Protein AF-A0A9E3JNS1-F1 (afdb_monomer)

Nearest PDB structures (foldseek):
  7o40-assembly1_A  TM=5.732E-01  e=1.205E-03  Synechocystis sp. PCC 6803 substr. Kazusa
  8qbr-assembly1_A  TM=6.850E-01  e=3.872E-03  Nostoc punctiforme
  8ilv-assembly1_B  TM=4.479E-01  e=9.588E-02  Homo sapiens
  7aal-assembly1_B  TM=4.603E-01  e=1.578E+00  Homo sapiens
  8wjo-assembly1_A  TM=5.414E-01  e=1.880E+00  Saccharomyces cerevisiae S288C

Mean predicted aligned error: 18.11 Å

Solvent-accessible surface area (backbone atoms only — not comparable to full-atom values): 14273 Å² total; per-residue (Å²): 138,82,86,82,82,80,82,77,80,72,80,74,75,73,80,70,74,80,76,70,75,72,82,57,52,73,67,51,51,52,52,52,50,54,50,49,63,76,67,54,94,48,93,77,55,57,65,59,54,50,57,50,50,53,52,50,52,57,46,52,42,52,52,46,52,52,49,38,52,52,43,51,51,53,37,54,54,45,49,53,52,34,50,54,33,47,54,50,30,51,51,35,50,51,52,38,54,52,44,51,51,48,25,53,52,27,49,76,71,67,37,56,70,59,21,52,54,39,48,55,52,40,54,55,40,50,56,51,30,51,53,29,50,51,50,34,52,53,38,51,51,51,48,53,49,40,51,55,51,37,53,53,42,52,54,50,43,52,52,52,50,54,51,52,52,52,51,54,51,50,52,51,51,52,53,52,51,53,55,50,53,51,53,50,54,54,48,53,52,52,50,51,55,50,52,56,49,50,52,55,50,52,55,53,49,52,55,51,47,56,48,47,55,50,52,50,54,55,51,61,71,62,63,63,67,62,56,57,62,48,40,52,74,68,67,74,64,82,90,77,79,79,61,67,66,56,56,58,58,56,62,65,71,75,114

pLDDT: mean 79.06, std 20.2, range [40.28, 98.56]

Structure (mmCIF, N/CA/C/O backbone):
data_AF-A0A9E3JNS1-F1
#
_entry.id   AF-A0A9E3JNS1-F1
#
loop_
_atom_site.group_PDB
_atom_site.id
_atom_site.type_symbol
_atom_site.label_atom_id
_atom_site.label_alt_id
_atom_site.label_comp_id
_atom_site.label_asym_id
_atom_site.label_entity_id
_atom_site.label_seq_id
_atom_site.pdbx_PDB_ins_code
_atom_site.Cartn_x
_atom_site.Cartn_y
_atom_site.Cartn_z
_atom_site.occupancy
_atom_site.B_iso_or_equiv
_atom_site.auth_seq_id
_atom_site.auth_comp_id
_atom_site.auth_asym_id
_atom_site.auth_atom_id
_atom_site.pdbx_PDB_model_num
ATOM 1 N N . MET A 1 1 ? 34.318 53.155 37.845 1.00 41.31 1 MET A N 1
ATOM 2 C CA . MET A 1 1 ? 34.719 51.750 38.098 1.00 41.31 1 MET A CA 1
ATOM 3 C C . MET A 1 1 ? 33.507 50.886 37.756 1.00 41.31 1 MET A C 1
ATOM 5 O O . MET A 1 1 ? 32.517 50.984 38.453 1.00 41.31 1 MET A O 1
ATOM 9 N N . SER A 1 2 ? 33.358 50.392 36.528 1.00 42.22 2 SER A N 1
ATOM 10 C CA . SER A 1 2 ? 34.074 49.292 35.857 1.00 42.22 2 SER A CA 1
ATOM 11 C C . SER A 1 2 ? 33.444 47.917 36.139 1.00 42.22 2 SER A C 1
ATOM 13 O O . SER A 1 2 ? 33.616 47.367 37.219 1.00 42.22 2 SER A O 1
ATOM 15 N N . THR A 1 3 ? 32.819 47.369 35.083 1.00 48.66 3 THR A N 1
ATOM 16 C CA . THR A 1 3 ? 32.540 45.944 34.778 1.00 48.66 3 THR A CA 1
ATOM 17 C C . THR A 1 3 ? 31.468 45.249 35.634 1.00 48.66 3 THR A C 1
ATOM 19 O O . THR A 1 3 ? 31.409 45.432 36.835 1.00 48.66 3 THR A O 1
ATOM 22 N N . LYS A 1 4 ? 30.564 44.425 35.090 1.00 48.38 4 LYS A N 1
ATOM 23 C CA . LYS A 1 4 ? 30.851 43.286 34.210 1.00 48.38 4 LYS A CA 1
ATOM 24 C C . LYS A 1 4 ? 29.599 42.864 33.428 1.00 48.38 4 LYS A C 1
ATOM 26 O O . LYS A 1 4 ? 28.494 42.842 33.961 1.00 48.38 4 LYS A O 1
ATOM 31 N N . GLY A 1 5 ? 29.803 42.581 32.144 1.00 44.06 5 GLY A N 1
ATOM 32 C CA . GLY A 1 5 ? 28.761 42.314 31.159 1.00 44.06 5 GLY A CA 1
ATOM 33 C C . GLY A 1 5 ? 28.005 41.004 31.371 1.00 44.06 5 GLY A C 1
ATOM 34 O O . GLY A 1 5 ? 28.565 39.998 31.803 1.00 44.06 5 GLY A O 1
ATOM 35 N N . ARG A 1 6 ? 26.723 41.024 30.994 1.00 49.69 6 ARG A N 1
ATOM 36 C CA . ARG A 1 6 ? 25.936 39.820 30.711 1.00 49.69 6 ARG A CA 1
ATOM 37 C C . ARG A 1 6 ? 26.467 39.165 29.430 1.00 49.69 6 ARG A C 1
ATOM 39 O O . ARG A 1 6 ? 26.641 39.878 28.438 1.00 49.69 6 ARG A O 1
ATOM 46 N N . PRO A 1 7 ? 26.694 37.843 29.400 1.00 53.09 7 PRO A N 1
ATOM 47 C CA . PRO A 1 7 ? 26.978 37.157 28.151 1.00 53.09 7 PRO A CA 1
ATOM 48 C C . PRO A 1 7 ? 25.719 37.174 27.279 1.00 53.09 7 PRO A C 1
ATOM 50 O O . PRO A 1 7 ? 24.650 36.725 27.691 1.00 53.09 7 PRO A O 1
ATOM 53 N N . ARG A 1 8 ? 25.857 37.721 26.068 1.00 51.41 8 ARG A N 1
ATOM 54 C CA . ARG A 1 8 ? 24.897 37.540 24.979 1.00 51.41 8 ARG A CA 1
ATOM 55 C C . ARG A 1 8 ? 24.799 36.042 24.706 1.00 51.41 8 ARG A C 1
ATOM 57 O O . ARG A 1 8 ? 25.774 35.437 24.263 1.00 51.41 8 ARG A O 1
ATOM 64 N N . THR A 1 9 ? 23.642 35.454 24.975 1.00 51.47 9 THR A N 1
ATOM 65 C CA . THR A 1 9 ? 23.285 34.154 24.424 1.00 51.47 9 THR A CA 1
ATOM 66 C C . THR A 1 9 ? 23.291 34.296 22.906 1.00 51.47 9 THR A C 1
ATOM 68 O O . THR A 1 9 ? 22.554 35.085 22.316 1.00 51.47 9 THR A O 1
ATOM 71 N N . LYS A 1 10 ? 24.236 33.599 22.282 1.00 53.28 10 LYS A N 1
ATOM 72 C CA . LYS A 1 10 ? 24.296 33.395 20.840 1.00 53.28 10 LYS A CA 1
ATOM 73 C C . LYS A 1 10 ? 22.958 32.755 20.437 1.00 53.28 10 LYS A C 1
ATOM 75 O O . LYS A 1 10 ? 22.581 31.786 21.094 1.00 53.28 10 LYS A O 1
ATOM 80 N N . PRO A 1 11 ? 22.225 33.253 19.429 1.00 43.28 11 PRO A N 1
ATOM 81 C CA . PRO A 1 11 ? 21.165 32.449 18.853 1.00 43.28 11 PRO A CA 1
ATOM 82 C C . PRO A 1 11 ? 21.861 31.245 18.220 1.00 43.28 11 PRO A C 1
ATOM 84 O O . PRO A 1 11 ? 22.665 31.382 17.296 1.00 43.28 11 PRO A O 1
ATOM 87 N N . GLU A 1 12 ? 21.649 30.079 18.818 1.00 44.50 12 GLU A N 1
ATOM 88 C CA . GLU A 1 12 ? 21.926 28.799 18.194 1.00 44.50 12 GLU A CA 1
ATOM 89 C C . GLU A 1 12 ? 21.152 28.808 16.878 1.00 44.50 12 GLU A C 1
ATOM 91 O O . GLU A 1 12 ? 19.925 28.922 16.870 1.00 44.50 12 GLU A O 1
ATOM 96 N N . ALA A 1 13 ? 21.892 28.868 15.770 1.00 45.25 13 ALA A N 1
ATOM 97 C CA . ALA A 1 13 ? 21.322 28.821 14.441 1.00 45.25 13 ALA A CA 1
ATOM 98 C C . ALA A 1 13 ? 20.448 27.572 14.385 1.00 45.25 13 ALA A C 1
ATOM 100 O O . ALA A 1 13 ? 20.949 26.457 14.531 1.00 45.25 13 ALA A O 1
ATOM 101 N N . ALA A 1 14 ? 19.143 27.798 14.255 1.00 43.47 14 ALA A N 1
ATOM 102 C CA . ALA A 1 14 ? 18.163 26.765 14.023 1.00 43.47 14 ALA A CA 1
ATOM 103 C C . ALA A 1 14 ? 18.713 25.835 12.941 1.00 43.47 14 ALA A C 1
ATOM 105 O O . ALA A 1 14 ? 19.052 26.285 11.846 1.00 43.47 14 ALA A O 1
ATOM 106 N N . ALA A 1 15 ? 18.849 24.555 13.280 1.00 48.62 15 ALA A N 1
ATOM 107 C CA . ALA A 1 15 ? 19.054 23.516 12.297 1.00 48.62 15 ALA A CA 1
ATOM 108 C C . ALA A 1 15 ? 17.883 23.609 11.312 1.00 48.62 15 ALA A C 1
ATOM 110 O O . ALA A 1 15 ? 16.753 23.242 11.635 1.00 48.62 15 ALA A O 1
ATOM 111 N N . GLU A 1 16 ? 18.153 24.193 10.146 1.00 49.91 16 GLU A N 1
ATOM 112 C CA . GLU A 1 16 ? 17.218 24.234 9.033 1.00 49.91 16 GLU A CA 1
ATOM 113 C C . GLU A 1 16 ? 16.746 22.801 8.752 1.00 49.91 16 GLU A C 1
ATOM 115 O O . GLU A 1 16 ? 17.558 21.864 8.773 1.00 49.91 16 GLU A O 1
ATOM 120 N N . PRO A 1 17 ? 15.441 22.587 8.520 1.00 42.09 17 PRO A N 1
ATOM 121 C CA . PRO A 1 17 ? 14.925 21.256 8.283 1.00 42.09 17 PRO A CA 1
ATOM 122 C C . PRO A 1 17 ? 15.565 20.712 7.004 1.00 42.09 17 PRO A C 1
ATOM 124 O O . PRO A 1 17 ? 15.300 21.177 5.899 1.00 42.09 17 PRO A O 1
ATOM 127 N N . GLN A 1 18 ? 16.362 19.653 7.142 1.00 49.03 18 GLN A N 1
ATOM 128 C CA . GLN A 1 18 ? 16.935 18.881 6.030 1.00 49.03 18 GLN A CA 1
ATOM 129 C C . GLN A 1 18 ? 15.860 18.190 5.153 1.00 49.03 18 GLN A C 1
ATOM 131 O O . GLN A 1 18 ? 16.186 17.397 4.274 1.00 49.03 18 GLN A O 1
ATOM 136 N N . ALA A 1 19 ? 14.578 18.489 5.374 1.00 45.50 19 ALA A N 1
ATOM 137 C CA . ALA A 1 19 ? 13.426 17.873 4.732 1.00 45.50 19 ALA A CA 1
ATOM 138 C C . ALA A 1 19 ? 13.115 18.423 3.327 1.00 45.50 19 ALA A C 1
ATOM 140 O O . ALA A 1 19 ? 12.361 17.790 2.595 1.00 45.50 19 ALA A O 1
ATOM 141 N N . GLU A 1 20 ? 13.707 19.547 2.907 1.00 43.16 20 GLU A N 1
ATOM 142 C CA . GLU A 1 20 ? 13.418 20.134 1.584 1.00 43.16 20 GLU A CA 1
ATOM 143 C C . GLU A 1 20 ? 14.381 19.698 0.468 1.00 43.16 20 GLU A C 1
ATOM 145 O O . GLU A 1 20 ? 14.095 19.882 -0.711 1.00 43.16 20 GLU A O 1
ATOM 150 N N . ARG A 1 21 ? 15.496 19.030 0.793 1.00 46.03 21 ARG A N 1
ATOM 151 C CA . ARG A 1 21 ? 16.487 18.609 -0.219 1.00 46.03 21 ARG A CA 1
ATOM 152 C C . ARG A 1 21 ? 16.138 17.320 -0.968 1.00 46.03 21 ARG A C 1
ATOM 154 O O . ARG A 1 21 ? 16.853 16.949 -1.893 1.00 46.03 21 ARG A O 1
ATOM 161 N N . VAL A 1 22 ? 15.052 16.640 -0.602 1.00 47.97 22 VAL A N 1
ATOM 162 C CA . VAL A 1 22 ? 14.687 15.333 -1.185 1.00 47.97 22 VAL A CA 1
ATOM 163 C C . VAL A 1 22 ? 13.633 15.461 -2.299 1.00 47.97 22 VAL A C 1
ATOM 165 O O . VAL A 1 22 ? 13.435 14.526 -3.069 1.00 47.97 22 VAL A O 1
ATOM 168 N N . ALA A 1 23 ? 13.002 16.628 -2.471 1.00 45.62 23 ALA A N 1
ATOM 169 C CA . ALA A 1 23 ? 11.894 16.792 -3.420 1.00 45.62 23 ALA A CA 1
ATOM 170 C C . ALA A 1 23 ? 12.299 17.172 -4.863 1.00 45.62 23 ALA A C 1
ATOM 172 O O . ALA A 1 23 ? 11.446 17.148 -5.746 1.00 45.62 23 ALA A O 1
ATOM 173 N N . GLU A 1 24 ? 13.576 17.459 -5.146 1.00 43.53 24 GLU A N 1
ATOM 174 C CA . GLU A 1 24 ? 14.010 17.943 -6.475 1.00 43.53 24 GLU A CA 1
ATOM 175 C C . GLU A 1 24 ? 15.115 17.094 -7.139 1.00 43.53 24 GLU A C 1
ATOM 177 O O . GLU A 1 24 ? 15.686 17.465 -8.163 1.00 43.53 24 GLU A O 1
ATOM 182 N N . ALA A 1 25 ? 15.425 15.912 -6.598 1.00 50.31 25 ALA A N 1
ATOM 183 C CA . ALA A 1 25 ? 16.551 15.107 -7.082 1.00 50.31 25 ALA A CA 1
ATOM 184 C C . ALA A 1 25 ? 16.265 14.340 -8.393 1.00 50.31 25 ALA A C 1
ATOM 186 O O . ALA A 1 25 ? 17.162 14.174 -9.218 1.00 50.31 25 ALA A O 1
ATOM 187 N N . ALA A 1 26 ? 15.023 13.913 -8.642 1.00 48.09 26 ALA A N 1
ATOM 188 C CA . ALA A 1 26 ? 14.670 13.153 -9.847 1.00 48.09 26 ALA A CA 1
ATOM 189 C C . ALA A 1 26 ? 14.729 13.971 -11.162 1.00 48.09 26 ALA A C 1
ATOM 191 O O . ALA A 1 26 ? 15.327 13.484 -12.127 1.00 48.09 26 ALA A O 1
ATOM 192 N N . PRO A 1 27 ? 14.188 15.210 -11.246 1.00 56.16 27 PRO A N 1
ATOM 193 C CA . PRO A 1 27 ? 14.337 16.018 -12.457 1.00 56.16 27 PRO A CA 1
ATOM 194 C C . PRO A 1 27 ? 15.779 16.511 -12.646 1.00 56.16 27 PRO A C 1
ATOM 196 O O . PRO A 1 27 ? 16.244 16.598 -13.782 1.00 56.16 27 PRO A O 1
ATOM 199 N N . ALA A 1 28 ? 16.516 16.769 -11.559 1.00 64.00 28 ALA A N 1
ATOM 200 C CA . ALA A 1 28 ? 17.881 17.291 -11.616 1.00 64.00 28 ALA A CA 1
ATOM 201 C C . ALA A 1 28 ? 18.911 16.252 -12.090 1.00 64.00 28 ALA A C 1
ATOM 203 O O . ALA A 1 28 ? 19.821 16.594 -12.844 1.00 64.00 28 ALA A O 1
ATOM 204 N N . VAL A 1 29 ? 18.782 14.981 -11.695 1.00 60.59 29 VAL A N 1
ATOM 205 C CA . VAL A 1 29 ? 19.690 13.917 -12.165 1.00 60.59 29 VAL A CA 1
ATOM 206 C C . VAL A 1 29 ? 19.463 13.631 -13.650 1.00 60.59 29 VAL A C 1
ATOM 208 O O . VAL A 1 29 ? 20.430 13.564 -14.406 1.00 60.59 29 VAL A O 1
ATOM 211 N N . TRP A 1 30 ? 18.206 13.575 -14.100 1.00 55.69 30 TRP A N 1
ATOM 212 C CA . TRP A 1 30 ? 17.869 13.430 -15.519 1.00 55.69 30 TRP A CA 1
ATOM 213 C C . TRP A 1 30 ? 18.362 14.615 -16.359 1.00 55.69 30 TRP A C 1
ATOM 215 O O . TRP A 1 30 ? 19.003 14.409 -17.383 1.00 55.69 30 TRP A O 1
ATOM 225 N N . GLN A 1 31 ? 18.144 15.859 -15.917 1.00 59.59 31 GLN A N 1
ATOM 226 C CA . GLN A 1 31 ? 18.624 17.042 -16.643 1.00 59.59 31 GLN A CA 1
ATOM 227 C C . GLN A 1 31 ? 20.153 17.113 -16.710 1.00 59.59 31 GLN A C 1
ATOM 229 O O . GLN A 1 31 ? 20.692 17.523 -17.734 1.00 59.59 31 GLN A O 1
ATOM 234 N N . ARG A 1 32 ? 20.865 16.673 -15.664 1.00 57.19 32 ARG A N 1
ATOM 235 C CA . ARG A 1 32 ? 22.337 16.609 -15.658 1.00 57.19 32 ARG A CA 1
ATOM 236 C C . ARG A 1 32 ? 22.871 15.477 -16.534 1.00 57.19 32 ARG A C 1
ATOM 238 O O . ARG A 1 32 ? 23.878 15.682 -17.201 1.00 57.19 32 ARG A O 1
ATOM 245 N N . LEU A 1 33 ? 22.184 14.334 -16.587 1.00 56.75 33 LEU A N 1
ATOM 246 C CA . LEU A 1 33 ? 22.503 13.238 -17.510 1.00 56.75 33 LEU A CA 1
ATOM 247 C C . LEU A 1 33 ? 22.254 13.647 -18.966 1.00 56.75 33 LEU A C 1
ATOM 249 O O . LEU A 1 33 ? 23.142 13.509 -19.798 1.00 56.75 33 LEU A O 1
ATOM 253 N N . VAL A 1 34 ? 21.099 14.241 -19.267 1.00 60.41 34 VAL A N 1
ATOM 254 C CA . VAL A 1 34 ? 20.765 14.733 -20.613 1.00 60.41 34 VAL A CA 1
ATOM 255 C C . VAL A 1 34 ? 21.689 15.882 -21.041 1.00 60.41 34 VAL A C 1
ATOM 257 O O . VAL A 1 34 ? 22.082 15.948 -22.203 1.00 60.41 34 VAL A O 1
ATOM 260 N N . ALA A 1 35 ? 22.090 16.772 -20.127 1.00 57.28 35 ALA A N 1
ATOM 261 C CA . ALA A 1 35 ? 23.064 17.828 -20.416 1.00 57.28 35 ALA A CA 1
ATOM 262 C C . ALA A 1 35 ? 24.485 17.281 -20.634 1.00 57.28 35 ALA A C 1
ATOM 264 O O . ALA A 1 35 ? 25.205 17.798 -21.485 1.00 57.28 35 ALA A O 1
ATOM 265 N N . ALA A 1 36 ? 24.876 16.224 -19.914 1.00 52.22 36 ALA A N 1
ATOM 266 C CA . ALA A 1 36 ? 26.146 15.533 -20.129 1.00 52.22 36 ALA A CA 1
ATOM 267 C C . ALA A 1 36 ? 26.183 14.804 -21.484 1.00 52.22 36 ALA A C 1
ATOM 269 O O . ALA A 1 36 ? 27.197 14.869 -22.172 1.00 52.22 36 ALA A O 1
ATOM 270 N N . VAL A 1 37 ? 25.063 14.202 -21.905 1.00 51.16 37 VAL A N 1
ATOM 271 C CA . VAL A 1 37 ? 24.878 13.622 -23.250 1.00 51.16 37 VAL A CA 1
ATOM 272 C C . VAL A 1 37 ? 24.982 14.709 -24.324 1.00 51.16 37 VAL A C 1
ATOM 274 O O . VAL A 1 37 ? 25.747 14.586 -25.271 1.00 51.16 37 VAL A O 1
ATOM 277 N N . ARG A 1 38 ? 24.322 15.859 -24.137 1.00 54.06 38 ARG A N 1
ATOM 278 C CA . ARG A 1 38 ? 24.358 16.963 -25.115 1.00 54.06 38 ARG A CA 1
ATOM 279 C C . ARG A 1 38 ? 25.717 17.678 -25.219 1.00 54.06 38 ARG A C 1
ATOM 281 O O . ARG A 1 38 ? 25.913 18.443 -26.160 1.00 54.06 38 ARG A O 1
ATOM 288 N N . GLY A 1 39 ? 26.623 17.471 -24.259 1.00 52.78 39 GLY A N 1
ATOM 289 C CA . GLY A 1 39 ? 27.950 18.099 -24.197 1.00 52.78 39 GLY A CA 1
ATOM 290 C C . GLY A 1 39 ? 29.142 17.164 -24.455 1.00 52.78 39 GLY A C 1
ATOM 291 O O . GLY A 1 39 ? 30.279 17.636 -24.451 1.00 52.78 39 GLY A O 1
ATOM 292 N N . GLY A 1 40 ? 28.922 15.859 -24.653 1.00 43.41 40 GLY A N 1
ATOM 293 C CA . GLY A 1 40 ? 29.977 14.844 -24.725 1.00 43.41 40 GLY A CA 1
ATOM 294 C C . GLY A 1 40 ? 30.488 14.576 -26.141 1.00 43.41 40 GLY A C 1
ATOM 295 O O . GLY A 1 40 ? 29.926 13.778 -26.879 1.00 43.41 40 GLY A O 1
ATOM 296 N N . VAL A 1 41 ? 31.609 15.195 -26.505 1.00 43.66 41 VAL A N 1
ATOM 297 C CA . VAL A 1 41 ? 32.389 14.865 -27.708 1.00 43.66 41 VAL A CA 1
ATOM 298 C C . VAL A 1 41 ? 32.999 13.459 -27.556 1.00 43.66 41 VAL A C 1
ATOM 300 O O . VAL A 1 41 ? 34.058 13.322 -26.951 1.00 43.66 41 VAL A O 1
ATOM 303 N N . ASN A 1 42 ? 32.299 12.418 -28.026 1.00 42.94 42 ASN A N 1
ATOM 304 C CA . ASN A 1 42 ? 32.802 11.179 -28.658 1.00 42.94 42 ASN A CA 1
ATOM 305 C C . ASN A 1 42 ? 31.728 10.074 -28.615 1.00 42.94 42 ASN A C 1
ATOM 307 O O . ASN A 1 42 ? 31.292 9.659 -27.543 1.00 42.94 42 ASN A O 1
ATOM 311 N N . GLU A 1 43 ? 31.417 9.506 -29.782 1.00 52.19 43 GLU A N 1
ATOM 312 C CA . GLU A 1 43 ? 30.419 8.443 -30.044 1.00 52.19 43 GLU A CA 1
ATOM 313 C C . GLU A 1 43 ? 30.653 7.120 -29.263 1.00 52.19 43 GLU A C 1
ATOM 315 O O . GLU A 1 43 ? 29.851 6.194 -29.329 1.00 52.19 43 GLU A O 1
ATOM 320 N N . LEU A 1 44 ? 31.742 7.021 -28.490 1.00 40.28 44 LEU A N 1
ATOM 321 C CA . LEU A 1 44 ? 32.109 5.873 -27.646 1.00 40.28 44 LEU A CA 1
ATOM 322 C C . LEU A 1 44 ? 31.772 6.056 -26.149 1.00 40.28 44 LEU A C 1
ATOM 324 O O . LEU A 1 44 ? 31.809 5.079 -25.402 1.00 40.28 44 LEU A O 1
ATOM 328 N N . GLY A 1 45 ? 31.438 7.273 -25.696 1.00 42.06 45 GLY A N 1
ATOM 329 C CA . GLY A 1 45 ? 31.070 7.561 -24.299 1.00 42.06 45 GLY A CA 1
ATOM 330 C C . GLY A 1 45 ? 29.568 7.455 -24.002 1.00 42.06 45 GLY A C 1
ATOM 331 O O . GLY A 1 45 ? 29.189 7.057 -22.900 1.00 42.06 45 GLY A O 1
ATOM 332 N N . GLU A 1 46 ? 28.715 7.755 -24.987 1.00 51.59 46 GLU A N 1
ATOM 333 C CA . GLU A 1 46 ? 27.250 7.737 -24.839 1.00 51.59 46 GLU A CA 1
ATOM 334 C C . GLU A 1 46 ? 26.709 6.327 -24.557 1.00 51.59 46 GLU A C 1
ATOM 336 O O . GLU A 1 46 ? 25.960 6.149 -23.601 1.00 51.59 46 GLU A O 1
ATOM 341 N N . ALA A 1 47 ? 27.174 5.299 -25.276 1.00 52.66 47 ALA A N 1
ATOM 342 C CA . ALA A 1 47 ? 26.676 3.928 -25.112 1.00 52.66 47 ALA A CA 1
ATOM 343 C C . ALA A 1 47 ? 26.985 3.315 -23.727 1.00 52.66 47 ALA A C 1
ATOM 345 O O . ALA A 1 47 ? 26.186 2.554 -23.173 1.00 52.66 47 ALA A O 1
ATOM 346 N N . ILE A 1 48 ? 28.137 3.653 -23.131 1.00 45.81 48 ILE A N 1
ATOM 347 C CA . ILE A 1 48 ? 28.527 3.151 -21.802 1.00 45.81 48 ILE A CA 1
ATOM 348 C C . ILE A 1 48 ? 27.709 3.857 -20.713 1.00 45.81 48 ILE A C 1
ATOM 350 O O . ILE A 1 48 ? 27.179 3.194 -19.818 1.00 45.81 48 ILE A O 1
ATOM 354 N N . ALA A 1 49 ? 27.541 5.179 -20.816 1.00 59.25 49 ALA A N 1
ATOM 355 C CA . ALA A 1 49 ? 26.735 5.960 -19.880 1.00 59.25 49 ALA A CA 1
ATOM 356 C C . ALA A 1 49 ? 25.235 5.600 -19.943 1.00 59.25 49 ALA A C 1
ATOM 358 O O . ALA A 1 49 ? 24.580 5.500 -18.903 1.00 59.25 49 ALA A O 1
ATOM 359 N N . GLU A 1 50 ? 24.701 5.339 -21.139 1.00 61.69 50 GLU A N 1
ATOM 360 C CA . GLU A 1 50 ? 23.295 4.986 -21.369 1.00 61.69 50 GLU A CA 1
ATOM 361 C C . GLU A 1 50 ? 22.943 3.593 -20.816 1.00 61.69 50 GLU A C 1
ATOM 363 O O . GLU A 1 50 ? 21.939 3.434 -20.114 1.00 61.69 50 GLU A O 1
ATOM 368 N N . SER A 1 51 ? 23.827 2.600 -20.996 1.00 68.25 51 SER A N 1
ATOM 369 C CA . SER A 1 51 ? 23.658 1.264 -20.397 1.00 68.25 51 SER A CA 1
ATOM 370 C C . SER A 1 51 ? 23.635 1.301 -18.860 1.00 68.25 51 SER A C 1
ATOM 372 O O . SER A 1 51 ? 22.888 0.562 -18.208 1.00 68.25 51 SER A O 1
ATOM 374 N N . GLN A 1 52 ? 24.414 2.205 -18.259 1.00 75.25 52 GLN A N 1
ATOM 375 C CA . GLN A 1 52 ? 24.474 2.371 -16.813 1.00 75.25 52 GLN A CA 1
ATOM 376 C C . GLN A 1 52 ? 23.236 3.093 -16.265 1.00 75.25 52 GLN A C 1
ATOM 378 O O . GLN A 1 52 ? 22.754 2.721 -15.194 1.00 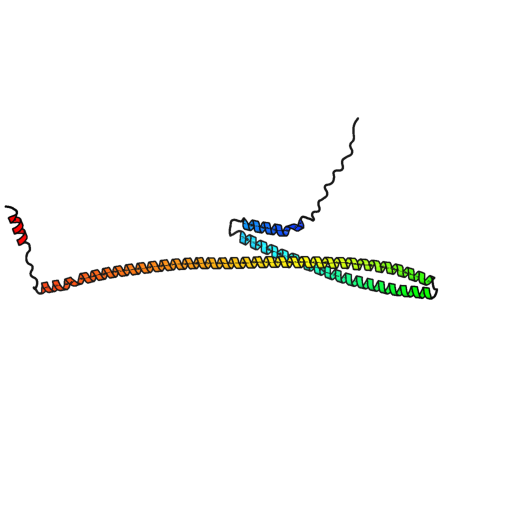75.25 52 GLN A O 1
ATOM 383 N N . ALA A 1 53 ? 22.681 4.058 -17.004 1.00 78.56 53 ALA A N 1
ATOM 384 C CA . ALA A 1 53 ? 21.440 4.740 -16.641 1.00 78.56 53 ALA A CA 1
ATOM 385 C C . ALA A 1 53 ? 20.234 3.785 -16.630 1.00 78.56 53 ALA A C 1
ATOM 387 O O . ALA A 1 53 ? 19.476 3.775 -15.660 1.00 78.56 53 ALA A O 1
ATOM 388 N N . LEU A 1 54 ? 20.095 2.920 -17.645 1.00 86.44 54 LEU A N 1
ATOM 389 C CA . LEU A 1 54 ? 19.046 1.892 -17.675 1.00 86.44 54 LEU A CA 1
ATOM 390 C C . LEU A 1 54 ? 19.153 0.922 -16.493 1.00 86.44 54 LEU A C 1
ATOM 392 O O . LEU A 1 54 ? 18.151 0.620 -15.849 1.00 86.44 54 LEU A O 1
ATOM 396 N N . ARG A 1 55 ? 20.372 0.487 -16.149 1.00 88.69 55 ARG A N 1
ATOM 397 C CA . ARG A 1 55 ? 20.601 -0.391 -14.993 1.00 88.69 55 ARG A CA 1
ATOM 398 C C . ARG A 1 55 ? 20.207 0.268 -13.668 1.00 88.69 55 ARG A C 1
ATOM 400 O O . ARG A 1 55 ? 19.684 -0.420 -12.792 1.00 88.69 55 ARG A O 1
ATOM 407 N N . ILE A 1 56 ? 20.477 1.567 -13.514 1.00 88.62 56 ILE A N 1
ATOM 408 C CA . ILE A 1 56 ? 20.075 2.344 -12.332 1.00 88.62 56 ILE A CA 1
ATOM 409 C C . ILE A 1 56 ? 18.547 2.434 -12.258 1.00 88.62 56 ILE A C 1
ATOM 411 O O . ILE A 1 56 ? 17.986 2.132 -11.212 1.00 88.62 56 ILE A O 1
ATOM 415 N N . LEU A 1 57 ? 17.866 2.762 -13.362 1.00 89.81 57 LEU A N 1
ATOM 416 C CA . LEU A 1 57 ? 16.398 2.819 -13.399 1.00 89.81 57 LEU A CA 1
ATOM 417 C C . LEU A 1 57 ? 15.757 1.457 -13.096 1.00 89.81 57 LEU A C 1
ATOM 419 O O . LEU A 1 57 ? 14.815 1.385 -12.312 1.00 89.81 57 LEU A O 1
ATOM 423 N N . ASP A 1 58 ? 16.293 0.370 -13.656 1.00 92.56 58 ASP A N 1
ATOM 424 C CA . ASP A 1 58 ? 15.832 -0.991 -13.364 1.00 92.56 58 ASP A CA 1
ATOM 425 C C . ASP A 1 58 ? 16.025 -1.354 -11.880 1.00 92.56 58 ASP A C 1
ATOM 427 O O . ASP A 1 58 ? 15.222 -2.095 -11.310 1.00 92.56 58 ASP A O 1
ATOM 431 N N . GLN A 1 59 ? 17.090 -0.855 -11.245 1.00 94.12 59 GLN A N 1
ATOM 432 C CA . GLN A 1 59 ? 17.318 -1.042 -9.813 1.00 94.12 59 GLN A CA 1
ATOM 433 C C . GLN A 1 59 ? 16.324 -0.233 -8.977 1.00 94.12 59 GLN A C 1
ATOM 435 O O . GLN A 1 59 ? 15.707 -0.802 -8.080 1.00 94.12 59 GLN A O 1
ATOM 440 N N . GLU A 1 60 ? 16.102 1.034 -9.317 1.00 93.19 60 GLU A N 1
ATOM 441 C CA . GLU A 1 60 ? 15.130 1.898 -8.639 1.00 93.19 60 GLU A CA 1
ATOM 442 C C . GLU A 1 60 ? 13.711 1.309 -8.714 1.00 93.19 60 GLU A C 1
ATOM 444 O O . GLU A 1 60 ? 12.987 1.271 -7.720 1.00 93.19 60 GLU A O 1
ATOM 449 N N . ILE A 1 61 ? 13.323 0.759 -9.875 1.00 94.56 61 ILE A N 1
ATOM 450 C CA . ILE A 1 61 ? 12.046 0.048 -10.042 1.00 94.56 61 ILE A CA 1
ATOM 451 C C . ILE A 1 61 ? 11.949 -1.123 -9.061 1.00 94.56 61 ILE A C 1
ATOM 453 O O . ILE A 1 61 ? 10.932 -1.257 -8.381 1.00 94.56 61 ILE A O 1
ATOM 457 N N . ARG A 1 62 ? 12.991 -1.961 -8.966 1.00 97.25 62 ARG A N 1
ATOM 458 C CA . ARG A 1 62 ? 13.006 -3.107 -8.039 1.00 97.25 62 ARG A CA 1
ATOM 459 C C . ARG A 1 62 ? 12.920 -2.668 -6.580 1.00 97.25 62 ARG A C 1
ATOM 461 O O . ARG A 1 62 ? 12.230 -3.315 -5.795 1.00 97.25 62 ARG A O 1
ATOM 468 N N . GLU A 1 63 ? 13.610 -1.594 -6.213 1.00 95.38 63 GLU A N 1
ATOM 469 C CA . GLU A 1 63 ? 13.600 -1.051 -4.853 1.00 95.38 63 GLU A CA 1
ATOM 470 C C . GLU A 1 63 ? 12.225 -0.485 -4.484 1.00 95.38 63 GLU A C 1
ATOM 472 O O . GLU A 1 63 ? 11.690 -0.822 -3.426 1.00 95.38 63 GLU A O 1
ATOM 477 N N . HIS A 1 64 ? 11.594 0.282 -5.376 1.00 96.00 64 HIS A N 1
ATOM 478 C CA . HIS A 1 64 ? 10.226 0.759 -5.175 1.00 96.00 64 HIS A CA 1
ATOM 479 C C . HIS A 1 64 ? 9.190 -0.370 -5.165 1.00 96.00 64 HIS A C 1
ATOM 481 O O . HIS A 1 64 ? 8.267 -0.316 -4.354 1.00 96.00 64 HIS A O 1
ATOM 487 N N . ASP A 1 65 ? 9.327 -1.397 -6.013 1.00 97.94 65 ASP A N 1
ATOM 488 C CA . ASP A 1 65 ? 8.458 -2.583 -5.977 1.00 97.94 65 ASP A CA 1
ATOM 489 C C . ASP A 1 65 ? 8.595 -3.299 -4.613 1.00 97.94 65 ASP A C 1
ATOM 491 O O . ASP A 1 65 ? 7.590 -3.649 -3.986 1.00 97.94 65 ASP A O 1
ATOM 495 N N . ALA A 1 66 ? 9.818 -3.455 -4.089 1.00 98.12 66 ALA A N 1
ATOM 496 C CA . ALA A 1 66 ? 10.051 -4.038 -2.766 1.00 98.12 66 ALA A CA 1
ATOM 497 C C . ALA A 1 66 ? 9.430 -3.199 -1.634 1.00 98.12 66 ALA A C 1
ATOM 499 O O . ALA A 1 66 ? 8.810 -3.753 -0.721 1.00 98.12 66 ALA A O 1
ATOM 500 N N . GLU A 1 67 ? 9.547 -1.873 -1.698 1.00 97.12 67 GLU A N 1
ATOM 501 C CA . GLU A 1 67 ? 8.944 -0.976 -0.710 1.00 97.12 67 GLU A CA 1
ATOM 502 C C . GLU A 1 67 ? 7.410 -0.989 -0.789 1.00 97.12 67 GLU A C 1
ATOM 504 O O . GLU A 1 67 ? 6.734 -1.083 0.236 1.00 97.12 67 GLU A O 1
ATOM 509 N N . LEU A 1 68 ? 6.840 -1.021 -1.997 1.00 98.38 68 LEU A N 1
ATOM 510 C CA . LEU A 1 68 ? 5.403 -1.194 -2.211 1.00 98.38 68 LEU A CA 1
ATOM 511 C C . LEU A 1 68 ? 4.893 -2.496 -1.580 1.00 98.38 68 LEU A C 1
ATOM 513 O O . LEU A 1 68 ? 3.835 -2.503 -0.943 1.00 98.38 68 LEU A O 1
ATOM 517 N N . HIS A 1 69 ? 5.637 -3.596 -1.716 1.00 98.44 69 HIS A N 1
ATOM 518 C CA . HIS A 1 69 ? 5.291 -4.858 -1.064 1.00 98.44 69 HIS A CA 1
ATOM 519 C C . HIS A 1 69 ? 5.278 -4.739 0.465 1.00 98.44 69 HIS A C 1
ATOM 521 O O . HIS A 1 69 ? 4.335 -5.224 1.096 1.00 98.44 69 HIS A O 1
ATOM 527 N N . ARG A 1 70 ? 6.258 -4.048 1.063 1.00 98.38 70 ARG A N 1
ATOM 528 C CA . ARG A 1 70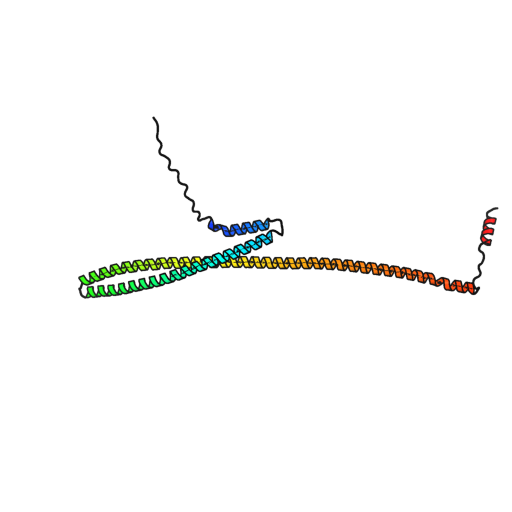 ? 6.286 -3.782 2.513 1.00 98.38 70 ARG A CA 1
ATOM 529 C C . ARG A 1 70 ? 5.091 -2.938 2.952 1.00 98.38 70 ARG A C 1
ATOM 531 O O . ARG A 1 70 ? 4.395 -3.318 3.888 1.00 98.38 70 ARG A O 1
ATOM 538 N N . VAL A 1 71 ? 4.790 -1.851 2.238 1.00 98.31 71 VAL A N 1
ATOM 539 C CA . VAL A 1 71 ? 3.630 -0.988 2.525 1.00 98.31 71 VAL A CA 1
ATOM 540 C C . VAL A 1 71 ? 2.324 -1.782 2.467 1.00 98.31 71 VAL A C 1
ATOM 542 O O . VAL A 1 71 ? 1.482 -1.646 3.354 1.00 98.31 71 VAL A O 1
ATOM 545 N N . ARG A 1 72 ? 2.153 -2.648 1.460 1.00 98.44 72 ARG A N 1
ATOM 546 C CA . ARG A 1 72 ? 0.966 -3.508 1.330 1.00 98.44 72 ARG A CA 1
ATOM 547 C C . ARG A 1 72 ? 0.853 -4.531 2.463 1.00 98.44 72 ARG A C 1
ATOM 549 O O . ARG A 1 72 ? -0.255 -4.758 2.945 1.00 98.44 72 ARG A O 1
ATOM 556 N N . ALA A 1 73 ? 1.966 -5.109 2.915 1.00 98.44 73 ALA A N 1
ATOM 557 C CA . ALA A 1 73 ? 1.974 -6.013 4.064 1.00 98.44 73 ALA A CA 1
ATOM 558 C C . ALA A 1 73 ? 1.543 -5.289 5.352 1.00 98.44 73 ALA A C 1
ATOM 560 O O . ALA A 1 73 ? 0.622 -5.741 6.033 1.00 98.44 73 ALA A O 1
ATOM 561 N N . THR A 1 74 ? 2.115 -4.113 5.626 1.00 98.31 74 THR A N 1
ATOM 562 C CA . THR A 1 74 ? 1.726 -3.269 6.768 1.00 98.31 74 THR A CA 1
ATOM 563 C C . THR A 1 74 ? 0.266 -2.825 6.674 1.00 98.31 74 THR A C 1
ATOM 565 O O . THR A 1 74 ? -0.438 -2.778 7.682 1.00 98.31 74 THR A O 1
ATOM 568 N N . LEU A 1 75 ? -0.232 -2.530 5.470 1.00 98.56 75 LEU A N 1
ATOM 569 C CA . LEU A 1 75 ? -1.640 -2.202 5.248 1.00 98.56 75 LEU A CA 1
ATOM 570 C C . LEU A 1 75 ? -2.552 -3.380 5.605 1.00 98.56 75 LEU A C 1
ATOM 572 O O . LEU A 1 75 ? -3.545 -3.176 6.301 1.00 98.56 75 LEU A O 1
ATOM 576 N N . ALA A 1 76 ? -2.219 -4.594 5.165 1.00 98.19 76 ALA A N 1
ATOM 577 C CA . ALA A 1 76 ? -2.987 -5.795 5.488 1.00 98.19 76 ALA A CA 1
ATOM 578 C C . ALA A 1 76 ? -3.018 -6.058 7.002 1.00 98.19 76 ALA A C 1
ATOM 580 O O . ALA A 1 76 ? -4.086 -6.287 7.569 1.00 98.19 76 ALA A O 1
ATOM 581 N N . GLU A 1 77 ? -1.870 -5.940 7.671 1.00 98.25 77 GLU A N 1
ATOM 582 C CA . GLU A 1 77 ? -1.784 -6.061 9.127 1.00 98.25 77 GLU A CA 1
ATOM 583 C C . GLU A 1 77 ? -2.626 -4.990 9.841 1.00 98.25 77 GLU A C 1
ATOM 585 O O . GLU A 1 77 ? -3.383 -5.292 10.765 1.00 98.25 77 GLU A O 1
ATOM 590 N N . THR A 1 78 ? -2.546 -3.736 9.390 1.00 97.94 78 THR A N 1
ATOM 591 C CA . THR A 1 78 ? -3.311 -2.624 9.975 1.00 97.94 78 THR A CA 1
ATOM 592 C C . THR A 1 78 ? -4.815 -2.813 9.777 1.00 97.94 78 THR A C 1
ATOM 594 O O . THR A 1 78 ? -5.593 -2.543 10.691 1.00 97.94 78 THR A O 1
ATOM 597 N N . LEU A 1 79 ? -5.238 -3.327 8.618 1.00 98.31 79 LEU A N 1
ATOM 598 C CA . LEU A 1 79 ? -6.634 -3.679 8.350 1.00 98.31 79 LEU A CA 1
ATOM 599 C C . LEU A 1 79 ? -7.124 -4.798 9.275 1.00 98.31 79 LEU A C 1
ATOM 601 O O . LEU A 1 79 ? -8.218 -4.686 9.823 1.00 98.31 79 LEU A O 1
ATOM 605 N N . ALA A 1 80 ? -6.311 -5.831 9.508 1.00 98.06 80 ALA A N 1
ATOM 606 C CA . ALA A 1 80 ? -6.647 -6.895 10.452 1.00 98.06 80 ALA A CA 1
ATOM 607 C C . ALA A 1 80 ? -6.811 -6.348 11.881 1.00 98.06 80 ALA A C 1
ATOM 609 O O . ALA A 1 80 ? -7.807 -6.626 12.549 1.00 98.06 80 ALA A O 1
ATOM 610 N N . ARG A 1 81 ? -5.887 -5.489 12.332 1.00 98.00 81 ARG A N 1
ATOM 611 C CA . ARG A 1 81 ? -6.000 -4.800 13.630 1.00 98.00 81 ARG A CA 1
ATOM 612 C C . ARG A 1 81 ? -7.246 -3.911 13.700 1.00 98.00 81 ARG A C 1
ATOM 614 O O . ARG A 1 81 ? -7.919 -3.891 14.726 1.00 98.00 81 ARG A O 1
ATOM 621 N N . SER A 1 82 ? -7.575 -3.211 12.613 1.00 97.50 82 SER A N 1
ATOM 622 C CA . SER A 1 82 ? -8.782 -2.383 12.508 1.00 97.50 82 SER A CA 1
ATOM 623 C C . SER A 1 82 ? -10.055 -3.217 12.619 1.00 97.50 82 SER A C 1
ATOM 625 O O . SER A 1 82 ? -10.975 -2.812 13.324 1.00 97.50 82 SER A O 1
ATOM 627 N N . HIS A 1 83 ? -10.105 -4.399 12.000 1.00 97.75 83 HIS A N 1
ATOM 628 C CA . HIS A 1 83 ? -11.234 -5.320 12.141 1.00 97.75 83 HIS A CA 1
ATOM 629 C C . HIS A 1 83 ? -11.450 -5.719 13.605 1.00 97.75 83 HIS A C 1
ATOM 631 O O . HIS A 1 83 ? -12.536 -5.520 14.140 1.00 97.75 83 HIS A O 1
ATOM 637 N N . VAL A 1 84 ? -10.394 -6.179 14.281 1.00 97.81 84 VAL A N 1
ATOM 638 C CA . VAL A 1 84 ? -10.467 -6.584 15.695 1.00 97.81 84 VAL A CA 1
ATOM 639 C C . VAL A 1 84 ? -10.886 -5.418 16.599 1.00 97.81 84 VAL A C 1
ATOM 641 O O . VAL A 1 84 ? -11.689 -5.603 17.512 1.00 97.81 84 VAL A O 1
ATOM 644 N N . ALA A 1 85 ? -10.377 -4.206 16.356 1.00 97.25 85 ALA A N 1
ATOM 645 C CA . ALA A 1 85 ? -10.782 -3.018 17.111 1.00 97.25 85 ALA A CA 1
ATOM 646 C C . ALA A 1 85 ? -12.271 -2.679 16.902 1.00 97.25 85 ALA A C 1
ATOM 648 O O . ALA A 1 85 ? -12.969 -2.355 17.860 1.00 97.25 85 ALA A O 1
ATOM 649 N N . ASN A 1 86 ? -12.781 -2.816 15.674 1.00 98.06 86 ASN A N 1
ATOM 650 C CA . ASN A 1 86 ? -14.204 -2.626 15.384 1.00 98.06 86 ASN A CA 1
ATOM 651 C C . ASN A 1 86 ? -15.083 -3.681 16.072 1.00 98.06 86 ASN A C 1
ATOM 653 O O . ASN A 1 86 ? -16.124 -3.329 16.623 1.00 98.06 86 ASN A O 1
ATOM 657 N N . GLU A 1 87 ? -14.669 -4.951 16.098 1.00 98.31 87 GLU A N 1
ATOM 658 C CA . GLU A 1 87 ? -15.395 -6.005 16.824 1.00 98.31 87 GLU A CA 1
ATOM 659 C C . GLU A 1 87 ? -15.454 -5.721 18.328 1.00 98.31 87 GLU A C 1
ATOM 661 O O . GLU A 1 87 ? -16.505 -5.875 18.952 1.00 98.31 87 GLU A O 1
ATOM 666 N N . ARG A 1 88 ? -14.349 -5.247 18.917 1.00 97.75 88 ARG A N 1
ATOM 667 C CA . ARG A 1 88 ? -14.310 -4.842 20.330 1.00 97.75 88 ARG A CA 1
ATOM 668 C C . ARG A 1 88 ? -15.212 -3.650 20.611 1.00 97.75 88 ARG A C 1
ATOM 670 O O . ARG A 1 88 ? -15.960 -3.685 21.584 1.00 97.75 88 ARG A O 1
ATOM 677 N N . LEU A 1 89 ? -15.190 -2.637 19.746 1.00 98.44 89 LEU A N 1
ATOM 678 C CA . LEU A 1 89 ? -16.085 -1.487 19.852 1.00 98.44 89 LEU A CA 1
ATOM 679 C C . LEU A 1 89 ? -17.558 -1.916 19.771 1.00 98.44 89 LEU A C 1
ATOM 681 O O . LEU A 1 89 ? -18.375 -1.479 20.579 1.00 98.44 89 LEU A O 1
ATOM 685 N N . ALA A 1 90 ? -17.899 -2.810 18.840 1.00 98.38 90 ALA A N 1
ATOM 686 C CA . ALA A 1 90 ? -19.247 -3.356 18.720 1.00 98.38 90 ALA A CA 1
ATOM 687 C C . ALA A 1 90 ? -19.663 -4.133 19.981 1.00 98.38 90 ALA A C 1
ATOM 689 O O . ALA A 1 90 ? -20.768 -3.937 20.486 1.00 98.38 90 ALA A O 1
ATOM 690 N N . ALA A 1 91 ? -18.770 -4.959 20.534 1.00 97.81 91 ALA A N 1
ATOM 691 C CA . ALA A 1 91 ? -19.023 -5.695 21.770 1.00 97.81 91 ALA A CA 1
ATOM 692 C C . ALA A 1 91 ? -19.196 -4.768 22.986 1.00 97.81 91 ALA A C 1
ATOM 694 O O . ALA A 1 91 ? -20.078 -5.005 23.814 1.00 97.81 91 ALA A O 1
ATOM 695 N N . ALA A 1 92 ? -18.388 -3.708 23.094 1.00 97.88 92 ALA A N 1
ATOM 696 C CA . ALA A 1 92 ? -18.521 -2.698 24.141 1.00 97.88 92 ALA A CA 1
ATOM 697 C C . ALA A 1 92 ? -19.878 -1.984 24.043 1.00 97.88 92 ALA A C 1
ATOM 699 O O . ALA A 1 92 ? -20.601 -1.920 25.034 1.00 97.88 92 ALA A O 1
ATOM 700 N N . ASN A 1 93 ? -20.271 -1.548 22.842 1.00 98.38 93 ASN A N 1
ATOM 701 C CA . ASN A 1 93 ? -21.573 -0.921 22.597 1.00 98.38 93 ASN A CA 1
ATOM 702 C C . ASN A 1 93 ? -22.752 -1.852 22.918 1.00 98.38 93 ASN A C 1
ATOM 704 O O . ASN A 1 93 ? -23.736 -1.410 23.505 1.00 98.38 93 ASN A O 1
ATOM 708 N N . ALA A 1 94 ? -22.655 -3.140 22.572 1.00 98.50 94 ALA A N 1
ATOM 709 C CA . ALA A 1 94 ? -23.699 -4.116 22.878 1.00 98.50 94 ALA A CA 1
ATOM 710 C C . ALA A 1 94 ? -23.889 -4.296 24.393 1.00 98.50 94 ALA A C 1
ATOM 712 O O . ALA A 1 94 ? -25.018 -4.244 24.879 1.00 98.50 94 ALA A O 1
ATOM 713 N N . LYS A 1 95 ? -22.790 -4.438 25.148 1.00 98.31 95 LYS A N 1
ATOM 714 C CA . LYS A 1 95 ? -22.839 -4.494 26.618 1.00 98.31 95 LYS A CA 1
ATOM 715 C C . LYS A 1 95 ? -23.417 -3.208 27.195 1.00 98.31 95 LYS A C 1
ATOM 717 O O . LYS A 1 95 ? -24.248 -3.262 28.091 1.00 98.31 95 LYS A O 1
ATOM 722 N N . LEU A 1 96 ? -22.984 -2.059 26.687 1.00 98.44 96 LEU A N 1
ATOM 723 C CA . LEU A 1 96 ? -23.447 -0.755 27.147 1.00 98.44 96 LEU A CA 1
ATOM 724 C C . LEU A 1 96 ? -24.975 -0.650 27.006 1.00 98.44 96 LEU A C 1
ATOM 726 O O . LEU A 1 96 ? -25.648 -0.399 28.001 1.00 98.44 96 LEU A O 1
ATOM 730 N N . ALA A 1 97 ? -25.525 -0.994 25.838 1.00 98.31 97 ALA A N 1
ATOM 731 C CA . ALA A 1 97 ? -26.971 -1.023 25.607 1.00 98.31 97 ALA A CA 1
ATOM 732 C C . ALA A 1 97 ? -27.715 -2.020 26.522 1.00 98.31 97 ALA A C 1
ATOM 734 O O . ALA A 1 97 ? -28.822 -1.745 26.991 1.00 98.31 97 ALA A O 1
ATOM 735 N N . GLU A 1 98 ? -27.118 -3.181 26.805 1.00 98.12 98 GLU A N 1
ATOM 736 C CA . GLU A 1 98 ? -27.683 -4.167 27.732 1.00 98.12 98 GLU A CA 1
ATOM 737 C C . GLU A 1 98 ? -27.787 -3.602 29.160 1.00 98.12 98 GLU A C 1
ATOM 739 O O . GLU A 1 98 ? -28.858 -3.645 29.775 1.00 98.12 98 GLU A O 1
ATOM 744 N N . TYR A 1 99 ? -26.697 -3.018 29.670 1.00 97.94 99 TYR A N 1
ATOM 745 C CA . TYR A 1 99 ? -26.658 -2.427 31.007 1.00 97.94 99 TYR A CA 1
ATOM 746 C C . TYR A 1 99 ? -27.528 -1.169 31.117 1.00 97.94 99 TYR A C 1
ATOM 748 O O . TYR A 1 99 ? -28.189 -0.994 32.139 1.00 97.94 99 TYR A O 1
ATOM 756 N N . GLU A 1 100 ? -27.622 -0.341 30.076 1.00 97.56 100 GLU A N 1
ATOM 757 C CA . GLU A 1 100 ? -28.605 0.751 30.005 1.00 97.56 100 GLU A CA 1
ATOM 758 C C . GLU A 1 100 ? -30.037 0.218 30.146 1.00 97.56 100 GLU A C 1
ATOM 760 O O . GLU A 1 100 ? -30.841 0.752 30.916 1.00 97.56 100 GLU A O 1
ATOM 765 N N . GLY A 1 101 ? -30.346 -0.896 29.476 1.00 97.75 101 GLY A N 1
ATOM 766 C CA . GLY A 1 101 ? -31.616 -1.597 29.632 1.00 97.75 101 GLY A CA 1
ATOM 767 C C . GLY A 1 101 ? -31.874 -2.058 31.072 1.00 97.75 101 GLY A C 1
ATOM 768 O O . GLY A 1 101 ? -32.996 -1.914 31.571 1.00 97.75 101 GLY A O 1
ATOM 769 N N . TYR A 1 102 ? -30.855 -2.580 31.763 1.00 97.00 102 TYR A N 1
ATOM 770 C CA . TYR A 1 102 ? -30.955 -2.947 33.181 1.00 97.00 102 TYR A CA 1
ATOM 771 C C . TYR A 1 102 ? -31.155 -1.732 34.090 1.00 97.00 102 TYR A C 1
ATOM 773 O O . TYR A 1 102 ? -32.018 -1.785 34.967 1.00 97.00 102 TYR A O 1
ATOM 781 N N . ALA A 1 103 ? -30.446 -0.626 33.849 1.00 95.62 103 ALA A N 1
ATOM 782 C CA . ALA A 1 103 ? -30.608 0.610 34.612 1.00 95.62 103 ALA A CA 1
ATOM 783 C C . ALA A 1 103 ? -32.047 1.135 34.517 1.00 95.62 103 ALA A C 1
ATOM 785 O O . ALA A 1 103 ? -32.675 1.424 35.535 1.00 95.62 103 ALA A O 1
ATOM 786 N N . VAL A 1 104 ? -32.615 1.177 33.306 1.00 96.94 104 VAL A N 1
ATOM 787 C CA . VAL A 1 104 ? -34.003 1.615 33.088 1.00 96.94 104 VAL A CA 1
ATOM 788 C C . VAL A 1 104 ? -35.003 0.694 33.791 1.00 96.94 104 VAL A C 1
ATOM 790 O O . VAL A 1 104 ? -35.981 1.177 34.363 1.00 96.94 104 VAL A O 1
ATOM 793 N N . LYS A 1 105 ? -34.785 -0.628 33.770 1.00 97.25 105 LYS A N 1
ATOM 794 C CA . LYS A 1 105 ? -35.648 -1.587 34.484 1.00 97.25 105 LYS A CA 1
ATOM 795 C C . LYS A 1 105 ? -35.582 -1.393 36.001 1.00 97.25 105 LYS A C 1
ATOM 797 O O . LYS A 1 105 ? -36.636 -1.363 36.629 1.00 97.25 105 LYS A O 1
ATOM 802 N N . ALA A 1 106 ? -34.387 -1.215 36.567 1.00 95.38 106 ALA A N 1
ATOM 803 C CA . ALA A 1 106 ? -34.202 -0.963 37.998 1.00 95.38 106 ALA A CA 1
ATOM 804 C C . ALA A 1 106 ? -34.887 0.342 38.436 1.00 95.38 106 ALA A C 1
ATOM 806 O O . ALA A 1 106 ? -35.643 0.344 39.404 1.00 95.38 106 ALA A O 1
ATOM 807 N N . LEU A 1 107 ? -34.729 1.422 37.659 1.00 95.25 107 LEU A N 1
ATOM 808 C CA . LEU A 1 107 ? -35.416 2.695 37.909 1.00 95.25 107 LEU A CA 1
ATOM 809 C C . LEU A 1 107 ? -36.943 2.549 37.872 1.00 95.25 107 LEU A C 1
ATOM 811 O O . LEU A 1 107 ? -37.631 3.058 38.752 1.00 95.25 107 LEU A O 1
ATOM 815 N N . LYS A 1 108 ? -37.488 1.819 36.889 1.00 97.00 108 LYS A N 1
ATOM 816 C CA . LYS A 1 108 ? -38.938 1.556 36.796 1.00 97.00 108 LYS A CA 1
ATOM 817 C C . LYS A 1 108 ? -39.473 0.720 37.959 1.00 97.00 108 LYS A C 1
ATOM 819 O O . LYS A 1 108 ? 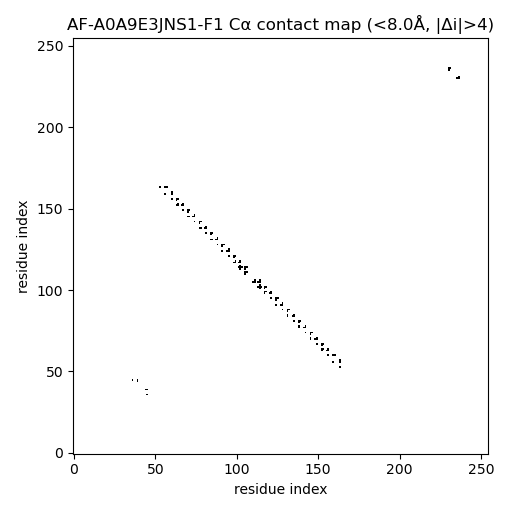-40.643 0.858 38.300 1.00 97.00 108 LYS A O 1
ATOM 824 N N . ALA A 1 109 ? -38.641 -0.142 38.536 1.00 97.25 109 ALA A N 1
ATOM 825 C CA . ALA A 1 109 ? -38.983 -0.946 39.704 1.00 97.25 109 ALA A CA 1
ATOM 826 C C . ALA A 1 109 ? -38.834 -0.181 41.036 1.00 97.25 109 ALA A C 1
ATOM 828 O O . ALA A 1 109 ? -39.185 -0.726 42.075 1.00 97.25 109 ALA A O 1
ATOM 829 N N . GLY A 1 110 ? -38.333 1.063 41.021 1.00 96.94 110 GLY A N 1
ATOM 830 C CA . GLY A 1 110 ? -38.049 1.839 42.235 1.00 96.94 110 GLY A CA 1
ATOM 831 C C . GLY A 1 110 ? -36.761 1.425 42.958 1.00 96.94 110 GLY A C 1
ATOM 832 O O . GLY A 1 110 ? -36.478 1.925 44.044 1.00 96.94 110 GLY A O 1
ATOM 833 N N . GLU A 1 111 ? -35.955 0.549 42.356 1.00 96.69 111 GLU A N 1
ATOM 834 C CA . GLU A 1 111 ? -34.708 0.025 42.921 1.00 96.69 111 GLU A CA 1
ATOM 835 C C . GLU A 1 111 ? -33.541 0.997 42.666 1.00 96.69 111 GLU A C 1
ATOM 837 O O . GLU A 1 111 ? -32.617 0.722 41.895 1.00 96.69 111 GLU A O 1
ATOM 842 N N . GLU A 1 112 ? -33.586 2.181 43.287 1.00 94.25 112 GLU A N 1
ATOM 843 C CA . GLU A 1 112 ? -32.618 3.259 43.026 1.00 94.25 112 GLU A CA 1
ATOM 844 C C . GLU A 1 112 ? -31.166 2.886 43.356 1.00 94.25 112 GLU A C 1
ATOM 846 O O . GLU A 1 112 ? -30.248 3.312 42.653 1.00 94.25 112 GLU A O 1
ATOM 851 N N . ALA A 1 113 ? -30.934 2.092 44.407 1.00 95.75 113 ALA A N 1
ATOM 852 C CA . ALA A 1 113 ? -29.588 1.646 44.771 1.00 95.75 113 ALA A CA 1
ATOM 853 C C . ALA A 1 113 ? -28.977 0.771 43.664 1.00 95.75 113 ALA A C 1
ATOM 855 O O . ALA A 1 113 ? -27.867 1.040 43.204 1.00 95.75 113 ALA A O 1
ATOM 856 N N . LEU A 1 114 ? -29.747 -0.199 43.161 1.00 94.94 114 LEU A N 1
ATOM 857 C CA . LEU A 1 114 ? -29.340 -1.058 42.050 1.00 94.94 114 LEU A CA 1
ATOM 858 C C . LEU A 1 114 ? -29.127 -0.248 40.766 1.00 94.94 114 LEU A C 1
ATOM 860 O O . LEU A 1 114 ? -28.143 -0.451 40.057 1.00 94.94 114 LEU A O 1
ATOM 864 N N . ALA A 1 115 ? -30.008 0.713 40.475 1.00 94.75 115 ALA A N 1
ATOM 865 C CA . ALA A 1 115 ? -29.843 1.597 39.326 1.00 94.75 115 ALA A CA 1
ATOM 866 C C . ALA A 1 115 ? -28.532 2.400 39.393 1.00 94.75 115 ALA A C 1
ATOM 868 O O . ALA A 1 115 ? -27.859 2.552 38.373 1.00 94.75 115 ALA A O 1
ATOM 869 N N . ARG A 1 116 ? -28.132 2.875 40.583 1.00 95.69 116 ARG A N 1
ATOM 870 C CA . ARG A 1 116 ? -26.849 3.572 40.784 1.00 95.69 116 ARG A CA 1
ATOM 871 C C . ARG A 1 116 ? -25.646 2.659 40.557 1.00 95.69 116 ARG A C 1
ATOM 873 O O . ARG A 1 116 ? -24.681 3.089 39.930 1.00 95.69 116 ARG A O 1
ATOM 880 N N . GLU A 1 117 ? -25.695 1.412 41.019 1.00 96.50 117 GLU A N 1
ATOM 881 C CA . GLU A 1 117 ? -24.628 0.432 40.765 1.00 96.50 117 GLU A CA 1
ATOM 882 C C . GLU A 1 117 ? -24.488 0.120 39.270 1.00 96.50 117 GLU A C 1
ATOM 884 O O . GLU A 1 117 ? -23.379 0.124 38.726 1.00 96.50 117 GLU A O 1
ATOM 889 N N . VAL A 1 118 ? -25.613 -0.081 38.576 1.00 96.69 118 VAL A N 1
ATOM 890 C CA . VAL A 1 118 ? -25.618 -0.300 37.125 1.00 96.69 118 VAL A CA 1
ATOM 891 C C . VAL A 1 118 ? -25.096 0.935 36.386 1.00 96.69 118 VAL A C 1
ATOM 893 O O . VAL A 1 118 ? -24.287 0.791 35.472 1.00 96.69 118 VAL A O 1
ATOM 896 N N . ALA A 1 119 ? -25.469 2.146 36.807 1.00 96.25 119 ALA A N 1
ATOM 897 C CA . ALA A 1 119 ? -24.942 3.385 36.236 1.00 96.25 119 ALA A CA 1
ATOM 898 C C . ALA A 1 119 ? -23.415 3.499 36.395 1.00 96.25 119 ALA A C 1
ATOM 900 O O . ALA A 1 119 ? -22.724 3.869 35.447 1.00 96.25 119 ALA A O 1
ATOM 901 N N . ALA A 1 120 ? -22.864 3.108 37.549 1.00 96.81 120 ALA A N 1
ATOM 902 C CA . ALA A 1 120 ? -21.414 3.054 37.739 1.00 96.81 120 ALA A CA 1
ATOM 903 C C . ALA A 1 120 ? -20.746 2.047 36.784 1.00 96.81 120 ALA A C 1
ATOM 905 O O . ALA A 1 120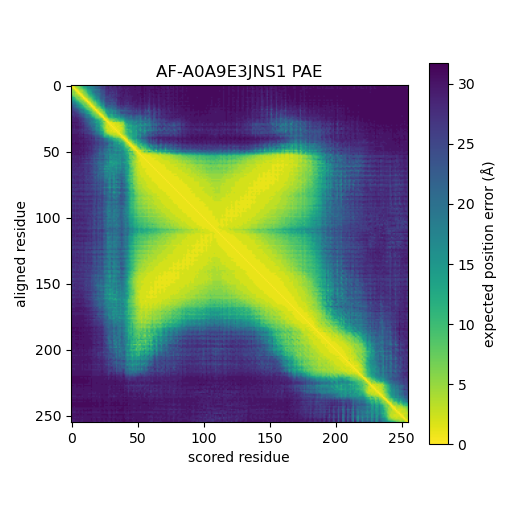 ? -19.667 2.315 36.251 1.00 96.81 120 ALA A O 1
ATOM 906 N N . LYS A 1 121 ? -21.394 0.905 36.510 1.00 96.88 121 LYS A N 1
ATOM 907 C CA . LYS A 1 121 ? -20.902 -0.065 35.522 1.00 96.88 121 LYS A CA 1
ATOM 908 C C . LYS A 1 121 ? -20.953 0.481 34.092 1.00 96.88 121 LYS A C 1
ATOM 910 O O . LYS A 1 121 ? -19.998 0.260 33.347 1.00 96.88 121 LYS A O 1
ATOM 915 N N . ILE A 1 122 ? -22.021 1.192 33.726 1.00 98.06 122 ILE A N 1
ATOM 916 C CA . ILE A 1 122 ? -22.155 1.866 32.425 1.00 98.06 122 ILE A CA 1
ATOM 917 C C . ILE A 1 122 ? -21.021 2.874 32.238 1.00 98.06 122 ILE A C 1
ATOM 919 O O . ILE A 1 122 ? -20.337 2.806 31.224 1.00 98.06 122 ILE A O 1
ATOM 923 N N . ALA A 1 123 ? -20.733 3.708 33.241 1.00 97.94 123 ALA A N 1
ATOM 924 C CA . ALA A 1 123 ? -19.649 4.690 33.162 1.00 97.94 123 ALA A CA 1
ATOM 925 C C . ALA A 1 123 ? -18.278 4.046 32.863 1.00 97.94 123 ALA A C 1
ATOM 927 O O . ALA A 1 123 ? -17.480 4.585 32.099 1.00 97.94 123 ALA A O 1
ATOM 928 N N . LEU A 1 124 ? -17.997 2.858 33.413 1.00 96.75 124 LEU A N 1
ATOM 929 C CA . LEU A 1 124 ? -16.773 2.113 33.085 1.00 96.75 124 LEU A CA 1
ATOM 930 C C . LEU A 1 124 ? -16.777 1.570 31.645 1.00 96.75 124 LEU A C 1
ATOM 932 O O . LEU A 1 124 ? -15.739 1.589 30.985 1.00 96.75 124 LEU A O 1
ATOM 936 N N . LEU A 1 125 ? -17.925 1.090 31.156 1.00 97.19 125 LEU A N 1
ATOM 937 C CA . LEU A 1 125 ? -18.079 0.614 29.775 1.00 97.19 125 LEU A CA 1
ATOM 938 C C . LEU A 1 125 ? -17.980 1.758 28.758 1.00 97.19 125 LEU A C 1
ATOM 940 O O . LEU A 1 125 ? -17.451 1.555 27.668 1.00 97.19 125 LEU A O 1
ATOM 944 N N . GLU A 1 126 ? -18.442 2.957 29.108 1.00 98.31 126 GLU A N 1
ATOM 945 C CA . GLU A 1 126 ? -18.286 4.162 28.288 1.00 98.31 126 GLU A CA 1
ATOM 946 C C . GLU A 1 126 ? -16.813 4.519 28.086 1.00 98.31 126 GLU A C 1
ATOM 948 O O . GLU A 1 126 ? -16.398 4.766 26.956 1.00 98.31 126 GLU A O 1
ATOM 953 N N . ILE A 1 127 ? -16.002 4.450 29.147 1.00 97.88 127 ILE A N 1
ATOM 954 C CA . ILE A 1 127 ? -14.550 4.665 29.055 1.00 97.88 127 ILE A CA 1
ATOM 955 C C . ILE A 1 127 ? -13.901 3.626 28.124 1.00 97.88 127 ILE A C 1
ATOM 957 O O . ILE A 1 127 ? -13.049 3.975 27.303 1.00 97.88 127 ILE A O 1
ATOM 961 N N . GLU A 1 128 ? -14.303 2.352 28.219 1.00 95.88 128 GLU A N 1
ATOM 962 C CA . GLU A 1 128 ? -13.813 1.286 27.331 1.00 95.88 128 GLU A CA 1
ATOM 963 C C . GLU A 1 128 ? -14.205 1.545 25.867 1.00 95.88 128 GLU A C 1
ATOM 965 O O . GLU A 1 128 ? -13.342 1.529 24.984 1.00 95.88 128 GLU A O 1
ATOM 970 N N . ARG A 1 129 ? -15.484 1.854 25.609 1.00 98.19 129 ARG A N 1
ATOM 971 C CA . ARG A 1 129 ? -15.997 2.227 24.281 1.00 98.19 129 ARG A CA 1
ATOM 972 C C . ARG A 1 129 ? -15.223 3.405 23.703 1.00 98.19 129 ARG A C 1
ATOM 974 O O . ARG A 1 129 ? -14.860 3.366 22.528 1.00 98.19 129 ARG A O 1
ATOM 981 N N . ASP A 1 130 ? -14.981 4.448 24.488 1.00 98.19 130 ASP A N 1
ATOM 982 C CA . ASP A 1 130 ? -14.288 5.651 24.020 1.00 98.19 130 ASP A CA 1
ATOM 983 C C . ASP A 1 130 ? -12.838 5.350 23.651 1.00 98.19 130 ASP A C 1
ATOM 985 O O . ASP A 1 130 ? -12.356 5.796 22.605 1.00 98.19 130 ASP A O 1
ATOM 989 N N . GLY A 1 131 ? -12.173 4.507 24.444 1.00 97.62 131 GLY A N 1
ATOM 990 C CA . GLY A 1 131 ? -10.849 3.985 24.123 1.00 97.62 131 GLY A CA 1
ATOM 991 C C . GLY A 1 131 ? -10.823 3.210 22.801 1.00 97.62 131 GLY A C 1
ATOM 992 O O . GLY A 1 131 ? -9.967 3.470 21.952 1.00 97.62 131 GLY A O 1
ATOM 993 N N . GLU A 1 132 ? -11.762 2.285 22.586 1.00 97.38 132 GLU A N 1
ATOM 994 C CA . GLU A 1 132 ? -11.840 1.526 21.327 1.00 97.38 132 GLU A CA 1
ATOM 995 C C . GLU A 1 132 ? -12.258 2.406 20.136 1.00 97.38 132 GLU A C 1
ATOM 997 O O . GLU A 1 132 ? -11.735 2.246 19.034 1.00 97.38 132 GLU A O 1
ATOM 1002 N N . THR A 1 133 ? -13.120 3.402 20.351 1.00 98.38 133 THR A N 1
ATOM 1003 C CA . THR A 1 133 ? -13.511 4.383 19.325 1.00 98.38 133 THR A CA 1
ATOM 1004 C C . THR A 1 133 ? -12.305 5.186 18.846 1.00 98.38 133 THR A C 1
ATOM 1006 O O . THR A 1 133 ? -12.096 5.338 17.638 1.00 98.38 133 THR A O 1
ATOM 1009 N N . ALA A 1 134 ? -11.473 5.663 19.777 1.00 98.19 134 ALA A N 1
ATOM 1010 C CA . ALA A 1 134 ? -10.233 6.354 19.445 1.00 98.19 134 ALA A CA 1
ATOM 1011 C C . ALA A 1 134 ? -9.280 5.443 18.651 1.00 98.19 134 ALA A C 1
ATOM 1013 O O . ALA A 1 134 ? -8.788 5.841 17.596 1.00 98.19 134 ALA A O 1
ATOM 1014 N N . ARG A 1 135 ? -9.108 4.183 19.076 1.00 97.38 135 ARG A N 1
ATOM 1015 C CA . ARG A 1 135 ? -8.278 3.197 18.357 1.00 97.38 135 ARG A CA 1
ATOM 1016 C C . ARG A 1 135 ? -8.764 2.936 16.935 1.00 97.38 135 ARG A C 1
ATOM 1018 O O . ARG A 1 135 ? -7.949 2.906 16.013 1.00 97.38 135 ARG A O 1
ATOM 1025 N N . VAL A 1 136 ? -10.071 2.754 16.735 1.00 98.31 136 VAL A N 1
ATOM 1026 C CA . VAL A 1 136 ? -10.659 2.568 15.398 1.00 98.31 136 VAL A CA 1
ATOM 1027 C C . VAL A 1 136 ? -10.365 3.778 14.512 1.00 98.31 136 VAL A C 1
ATOM 1029 O O . VAL A 1 136 ? -9.957 3.604 13.362 1.00 98.31 136 VAL A O 1
ATOM 1032 N N . LYS A 1 137 ? -10.513 4.996 15.046 1.00 98.25 137 LYS A N 1
ATOM 1033 C CA . LYS A 1 137 ? -10.227 6.240 14.319 1.00 98.25 137 LYS A CA 1
ATOM 1034 C C . LYS A 1 137 ? -8.756 6.346 13.910 1.00 98.25 137 LYS A C 1
ATOM 1036 O O . LYS A 1 137 ? -8.473 6.649 12.750 1.00 98.25 137 LYS A O 1
ATOM 1041 N N . ASP A 1 138 ? -7.835 6.058 14.823 1.00 97.12 138 ASP A N 1
ATOM 1042 C CA . ASP A 1 138 ? -6.395 6.120 14.553 1.00 97.12 138 ASP A CA 1
ATOM 1043 C C . ASP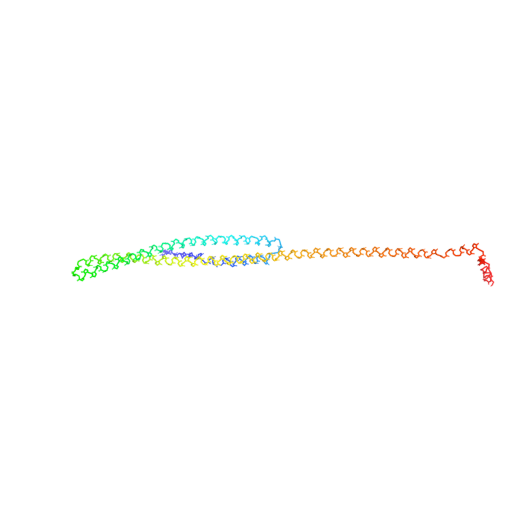 A 1 138 ? -5.981 5.095 13.490 1.00 97.12 138 ASP A C 1
ATOM 1045 O O . ASP A 1 138 ? -5.282 5.425 12.527 1.00 97.12 138 ASP A O 1
ATOM 1049 N N . LEU A 1 139 ? -6.482 3.859 13.601 1.00 98.19 139 LEU A N 1
ATOM 1050 C CA . LEU A 1 139 ? -6.241 2.806 12.612 1.00 98.19 139 LEU A CA 1
ATOM 1051 C C . LEU A 1 139 ? -6.829 3.167 11.244 1.00 98.19 139 LEU A C 1
ATOM 1053 O O . LEU A 1 139 ? -6.177 2.934 10.228 1.00 98.19 139 LEU A O 1
ATOM 1057 N N . ALA A 1 140 ? -8.018 3.773 11.194 1.00 97.06 140 ALA A N 1
ATOM 1058 C CA . ALA A 1 140 ? -8.614 4.243 9.944 1.00 97.06 140 ALA A CA 1
ATOM 1059 C C . ALA A 1 140 ? -7.751 5.323 9.268 1.00 97.06 140 ALA A C 1
ATOM 1061 O O . ALA A 1 140 ? -7.532 5.266 8.053 1.00 97.06 140 ALA A O 1
ATOM 1062 N N . GLY A 1 141 ? -7.200 6.259 10.050 1.00 97.31 141 GLY A N 1
ATOM 1063 C CA . GLY A 1 141 ? -6.229 7.243 9.567 1.00 97.31 141 GLY A CA 1
ATOM 1064 C C . GLY A 1 141 ? -4.965 6.585 9.001 1.00 97.31 141 GLY A C 1
ATOM 1065 O O . GLY A 1 141 ? -4.545 6.905 7.887 1.00 97.31 141 GLY A O 1
ATOM 1066 N N . GLY A 1 142 ? -4.408 5.604 9.718 1.00 97.00 142 GLY A N 1
ATOM 1067 C CA . GLY A 1 142 ? -3.255 4.820 9.265 1.00 97.00 142 GLY A CA 1
ATOM 1068 C C . GLY A 1 142 ? -3.519 4.052 7.965 1.00 97.00 142 GLY A C 1
ATOM 1069 O O . GLY A 1 142 ? -2.714 4.107 7.037 1.00 97.00 142 GLY A O 1
ATOM 1070 N N . VAL A 1 143 ? -4.679 3.399 7.846 1.00 98.50 143 VAL A N 1
ATOM 1071 C CA . VAL A 1 143 ? -5.112 2.699 6.623 1.00 98.50 143 VAL A CA 1
ATOM 1072 C C . VAL A 1 143 ? -5.215 3.661 5.440 1.00 98.50 143 VAL A C 1
ATOM 1074 O O . VAL A 1 143 ? -4.727 3.347 4.351 1.00 98.50 143 VAL A O 1
ATOM 1077 N N . ALA A 1 144 ? -5.831 4.831 5.629 1.00 98.19 144 ALA A N 1
ATOM 1078 C CA . ALA A 1 144 ? -5.953 5.836 4.576 1.00 98.19 144 ALA A CA 1
ATOM 1079 C C . ALA A 1 144 ? -4.575 6.332 4.110 1.00 98.19 144 ALA A C 1
ATOM 1081 O O . ALA A 1 144 ? -4.319 6.406 2.906 1.00 98.19 144 ALA A O 1
ATOM 1082 N N . HIS A 1 145 ? -3.668 6.594 5.054 1.00 98.06 145 HIS A N 1
ATOM 1083 C CA . HIS A 1 145 ? -2.297 6.991 4.752 1.00 98.06 145 HIS A CA 1
ATOM 1084 C C . HIS A 1 145 ? -1.541 5.906 3.971 1.00 98.06 145 HIS A C 1
ATOM 1086 O O . HIS A 1 145 ? -0.986 6.189 2.911 1.00 98.06 145 HIS A O 1
ATOM 1092 N N . LEU A 1 146 ? -1.574 4.651 4.430 1.00 98.50 146 LEU A N 1
ATOM 1093 C CA . LEU A 1 146 ? -0.893 3.532 3.769 1.00 98.50 146 LEU A CA 1
ATOM 1094 C C . LEU A 1 146 ? -1.422 3.282 2.349 1.00 98.50 146 LEU A C 1
ATOM 1096 O O . LEU A 1 146 ? -0.631 3.018 1.4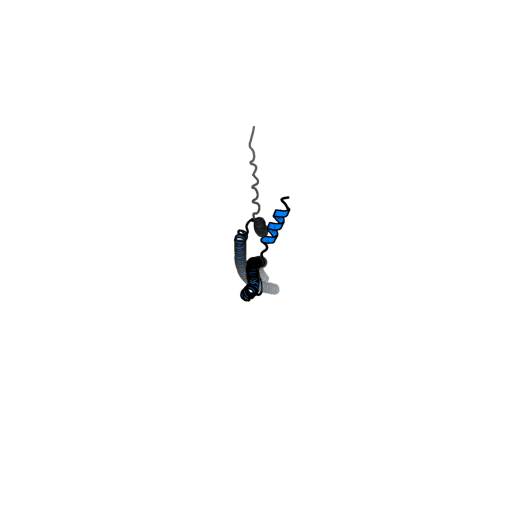46 1.00 98.50 146 LEU A O 1
ATOM 1100 N N . ARG A 1 147 ? -2.734 3.425 2.117 1.00 98.44 147 ARG A N 1
ATOM 1101 C CA . ARG A 1 147 ? -3.322 3.355 0.766 1.00 98.44 147 ARG A CA 1
ATOM 1102 C C . ARG A 1 147 ? -2.803 4.464 -0.145 1.00 98.44 147 ARG A C 1
ATOM 1104 O O . ARG A 1 147 ? -2.423 4.188 -1.280 1.00 98.44 147 ARG A O 1
ATOM 1111 N N . ALA A 1 148 ? -2.762 5.701 0.348 1.00 98.38 148 ALA A N 1
ATOM 1112 C CA . ALA A 1 148 ? -2.231 6.825 -0.416 1.00 98.38 148 ALA A CA 1
ATOM 1113 C C . ALA A 1 148 ? -0.741 6.631 -0.745 1.00 98.38 148 ALA A C 1
ATOM 1115 O O . ALA A 1 148 ? -0.314 6.895 -1.868 1.00 98.38 148 ALA A O 1
ATOM 1116 N N . THR A 1 149 ? 0.043 6.127 0.208 1.00 97.50 149 THR A N 1
ATOM 1117 C CA . THR A 1 149 ? 1.464 5.814 0.014 1.00 97.50 149 THR A CA 1
ATOM 1118 C C . THR A 1 149 ? 1.661 4.694 -1.009 1.00 97.50 149 THR A C 1
ATOM 1120 O O . THR A 1 149 ? 2.471 4.851 -1.922 1.00 97.50 149 THR A O 1
ATOM 1123 N N . ALA A 1 150 ? 0.881 3.610 -0.936 1.00 98.06 150 ALA A N 1
ATOM 1124 C CA . ALA A 1 150 ? 0.919 2.534 -1.929 1.00 98.06 150 ALA A CA 1
ATOM 1125 C C . ALA A 1 150 ? 0.624 3.055 -3.347 1.00 98.06 150 ALA A C 1
ATOM 1127 O O . ALA A 1 150 ? 1.391 2.788 -4.269 1.00 98.06 150 ALA A O 1
ATOM 1128 N N . ALA A 1 151 ? -0.415 3.882 -3.507 1.00 98.06 151 ALA A N 1
ATOM 1129 C CA . ALA A 1 151 ? -0.762 4.481 -4.797 1.00 98.06 151 ALA A CA 1
ATOM 1130 C C . ALA A 1 151 ? 0.363 5.372 -5.363 1.00 98.06 151 ALA A C 1
ATOM 1132 O O . ALA A 1 151 ? 0.606 5.381 -6.570 1.00 98.06 151 ALA A O 1
ATOM 1133 N N . ARG A 1 152 ? 1.090 6.103 -4.505 1.00 97.69 152 ARG A N 1
ATOM 1134 C CA . ARG A 1 152 ? 2.254 6.905 -4.926 1.00 97.69 152 ARG A CA 1
ATOM 1135 C C . ARG A 1 152 ? 3.406 6.036 -5.430 1.00 97.69 152 ARG A C 1
ATOM 1137 O O . ARG A 1 152 ? 4.004 6.376 -6.453 1.00 97.69 152 ARG A O 1
ATOM 1144 N N . PHE A 1 153 ? 3.708 4.931 -4.745 1.00 96.81 153 PHE A N 1
ATOM 1145 C CA . PHE A 1 153 ? 4.715 3.976 -5.215 1.00 96.81 153 PHE A CA 1
ATOM 1146 C C . PHE A 1 153 ? 4.303 3.363 -6.552 1.00 96.81 153 PHE A C 1
ATOM 1148 O O . PHE A 1 153 ? 5.089 3.399 -7.493 1.00 96.81 153 PHE A O 1
ATOM 1155 N N . GLU A 1 154 ? 3.059 2.896 -6.677 1.00 98.06 154 GLU A N 1
ATOM 1156 C CA . GLU A 1 154 ? 2.525 2.333 -7.923 1.00 98.06 154 GLU A CA 1
ATOM 1157 C C . GLU A 1 154 ? 2.657 3.311 -9.096 1.00 98.06 154 GLU A C 1
ATOM 1159 O O . GLU A 1 154 ? 3.202 2.952 -10.140 1.00 98.06 154 GLU A O 1
ATOM 1164 N N . ALA A 1 155 ? 2.236 4.567 -8.918 1.00 97.62 155 ALA A N 1
ATOM 1165 C CA . ALA A 1 155 ? 2.364 5.599 -9.945 1.00 97.62 155 ALA A CA 1
ATOM 1166 C C . ALA A 1 155 ? 3.831 5.862 -10.330 1.00 97.62 155 ALA A C 1
ATOM 1168 O O . ALA A 1 155 ? 4.153 6.029 -11.509 1.00 97.62 155 ALA A O 1
ATOM 1169 N N . THR A 1 156 ? 4.733 5.868 -9.346 1.00 95.12 156 THR A N 1
ATOM 1170 C CA . THR A 1 156 ? 6.171 6.069 -9.574 1.00 95.12 156 THR A CA 1
ATOM 1171 C C . THR A 1 156 ? 6.775 4.908 -10.359 1.00 95.12 156 THR A C 1
ATOM 1173 O O . THR A 1 156 ? 7.454 5.142 -11.358 1.00 95.12 156 THR A O 1
ATOM 1176 N N . ILE A 1 157 ? 6.470 3.668 -9.972 1.00 97.38 157 ILE A N 1
ATOM 1177 C CA . ILE A 1 157 ? 6.907 2.451 -10.665 1.00 97.38 157 ILE A CA 1
ATOM 1178 C C . ILE A 1 157 ? 6.422 2.455 -12.117 1.00 97.38 157 ILE A C 1
ATOM 1180 O O . ILE A 1 157 ? 7.205 2.178 -13.023 1.00 97.38 157 ILE A O 1
ATOM 1184 N N . GLN A 1 158 ? 5.154 2.805 -12.359 1.00 97.75 158 GLN A N 1
ATOM 1185 C CA . GLN A 1 158 ? 4.604 2.885 -13.716 1.00 97.75 158 GLN A CA 1
ATOM 1186 C C . GLN A 1 158 ? 5.334 3.925 -14.568 1.00 97.75 158 GLN A C 1
ATOM 1188 O O . GLN A 1 158 ? 5.727 3.628 -15.696 1.00 97.75 158 GLN A O 1
ATOM 1193 N N . ARG A 1 159 ? 5.587 5.119 -14.018 1.00 95.19 159 ARG A N 1
ATOM 1194 C CA . ARG A 1 159 ? 6.353 6.163 -14.711 1.00 95.19 159 ARG A CA 1
ATOM 1195 C C . ARG A 1 159 ? 7.768 5.695 -15.058 1.00 95.19 159 ARG A C 1
ATOM 1197 O O . ARG A 1 159 ? 8.206 5.898 -16.186 1.00 95.19 159 ARG A O 1
ATOM 1204 N N . LEU A 1 160 ? 8.473 5.068 -14.115 1.00 93.62 160 LEU A N 1
ATOM 1205 C CA . LEU A 1 160 ? 9.826 4.557 -14.351 1.00 93.62 160 LEU A CA 1
ATOM 1206 C C . LEU A 1 160 ? 9.838 3.464 -15.430 1.00 93.62 160 LEU A C 1
ATOM 1208 O O . LEU A 1 160 ? 10.680 3.506 -16.323 1.00 93.62 160 LEU A O 1
ATOM 1212 N N . LYS A 1 161 ? 8.874 2.534 -15.405 1.00 95.31 161 LYS A N 1
ATOM 1213 C CA . LYS A 1 161 ? 8.734 1.484 -16.432 1.00 95.31 161 LYS A CA 1
ATOM 1214 C C . LYS A 1 161 ? 8.519 2.083 -17.827 1.00 95.31 161 LYS A C 1
ATOM 1216 O O . LYS A 1 161 ? 9.238 1.730 -18.754 1.00 95.31 161 LYS A O 1
ATOM 1221 N N . GLN A 1 162 ? 7.629 3.069 -17.956 1.00 94.25 162 GLN A N 1
ATOM 1222 C CA . GLN A 1 162 ? 7.405 3.780 -19.223 1.00 94.25 162 GLN A CA 1
ATOM 1223 C C . GLN A 1 162 ? 8.667 4.490 -19.739 1.00 94.25 162 GLN A C 1
ATOM 1225 O O . GLN A 1 162 ? 8.940 4.482 -20.943 1.00 94.25 162 GLN A O 1
ATOM 1230 N N . GLN A 1 163 ? 9.449 5.101 -18.843 1.00 89.31 163 GLN A N 1
ATOM 1231 C CA . GLN A 1 163 ? 10.721 5.733 -19.202 1.00 89.31 163 GLN A CA 1
ATOM 1232 C C . GLN A 1 163 ? 11.735 4.701 -19.709 1.00 89.31 163 GLN A C 1
ATOM 1234 O O . GLN A 1 163 ? 12.344 4.920 -20.755 1.00 89.31 163 GLN A O 1
ATOM 1239 N N . VAL A 1 164 ? 11.868 3.562 -19.022 1.00 91.88 164 VAL A N 1
ATOM 1240 C CA . VAL A 1 164 ? 12.737 2.456 -19.452 1.00 91.88 164 VAL A CA 1
ATOM 1241 C C . VAL A 1 164 ? 12.328 1.937 -20.832 1.00 91.88 164 VAL A C 1
ATOM 1243 O O . VAL A 1 164 ? 13.184 1.806 -21.708 1.00 91.88 164 VAL A O 1
ATOM 1246 N N . ASP A 1 165 ? 11.037 1.700 -21.062 1.00 90.19 165 ASP A N 1
ATOM 1247 C CA . ASP A 1 165 ? 10.535 1.199 -22.346 1.00 90.19 165 ASP A CA 1
ATOM 1248 C C . ASP A 1 165 ? 10.799 2.188 -23.490 1.00 90.19 165 ASP A C 1
ATOM 1250 O O . ASP A 1 165 ? 11.243 1.793 -24.569 1.00 90.19 165 ASP A O 1
ATOM 1254 N N . THR A 1 166 ? 10.604 3.485 -23.240 1.00 88.38 166 THR A N 1
ATOM 1255 C CA . THR A 1 166 ? 10.865 4.548 -24.224 1.00 88.38 166 THR A CA 1
ATOM 1256 C C . THR A 1 166 ? 12.343 4.607 -24.609 1.00 88.38 166 THR A C 1
ATOM 1258 O O . THR A 1 166 ? 12.676 4.697 -25.795 1.00 88.38 166 THR A O 1
ATOM 1261 N N . VAL A 1 167 ? 13.241 4.528 -23.623 1.00 86.62 167 VAL A N 1
ATOM 1262 C CA . VAL A 1 167 ? 14.690 4.535 -23.867 1.00 86.62 167 VAL A CA 1
ATOM 1263 C C . VAL A 1 167 ? 15.104 3.280 -24.638 1.00 86.62 167 VAL A C 1
ATOM 1265 O O . VAL A 1 167 ? 15.759 3.392 -25.670 1.00 86.62 167 VAL A O 1
ATOM 1268 N N . ARG A 1 168 ? 14.634 2.089 -24.242 1.00 86.62 168 ARG A N 1
ATOM 1269 C CA . ARG A 1 168 ? 14.934 0.828 -24.952 1.00 86.62 168 ARG A CA 1
ATOM 1270 C C . ARG A 1 168 ? 14.408 0.809 -26.390 1.00 86.62 168 ARG A C 1
ATOM 1272 O O . ARG A 1 168 ? 15.073 0.285 -27.289 1.00 86.62 168 ARG A O 1
ATOM 1279 N N . ALA A 1 169 ? 13.226 1.378 -26.627 1.00 85.00 169 ALA A N 1
ATOM 1280 C CA . ALA A 1 169 ? 12.675 1.523 -27.970 1.00 85.00 169 ALA A CA 1
ATOM 1281 C C . ALA A 1 169 ? 13.542 2.460 -28.824 1.00 85.00 169 ALA A C 1
ATOM 1283 O O . ALA A 1 169 ? 13.873 2.124 -29.962 1.00 85.00 169 ALA A O 1
ATOM 1284 N N . THR A 1 170 ? 13.966 3.589 -28.252 1.00 84.12 170 THR A N 1
ATOM 1285 C CA . THR A 1 170 ? 14.853 4.556 -28.915 1.00 84.12 170 THR A CA 1
ATOM 1286 C C . THR A 1 170 ? 16.194 3.917 -29.274 1.00 84.12 170 THR A C 1
ATOM 1288 O O . THR A 1 170 ? 16.612 3.992 -30.429 1.00 84.12 170 THR A O 1
ATOM 1291 N N . GLU A 1 171 ? 16.812 3.193 -28.337 1.00 83.25 171 GLU A N 1
ATOM 1292 C CA . GLU A 1 171 ? 18.067 2.469 -28.560 1.00 83.25 171 GLU A CA 1
ATOM 1293 C C . GLU A 1 171 ? 17.919 1.422 -29.681 1.00 83.25 171 GLU A C 1
ATOM 1295 O O . GLU A 1 171 ? 18.774 1.287 -30.557 1.00 83.25 171 GLU A O 1
ATOM 1300 N N . THR A 1 172 ? 16.790 0.708 -29.724 1.00 84.06 172 THR A N 1
ATOM 1301 C CA . THR A 1 172 ? 16.509 -0.283 -30.776 1.00 84.06 172 THR A CA 1
ATOM 1302 C C . THR A 1 172 ? 16.386 0.365 -32.156 1.00 84.06 172 THR A C 1
ATOM 1304 O O . THR A 1 172 ? 16.947 -0.149 -33.128 1.00 84.06 172 THR A O 1
ATOM 1307 N N . VAL A 1 173 ? 15.698 1.507 -32.251 1.00 87.94 173 VAL A N 1
ATOM 1308 C CA . VAL A 1 173 ? 15.579 2.276 -33.499 1.00 87.94 173 VAL A CA 1
ATOM 1309 C C . VAL A 1 173 ? 16.946 2.781 -33.954 1.00 87.94 173 VAL A C 1
ATOM 1311 O O . VAL A 1 173 ? 17.295 2.604 -35.121 1.00 87.94 173 VAL A O 1
ATOM 1314 N N . GLN A 1 174 ? 17.747 3.343 -33.048 1.00 84.25 174 GLN A N 1
ATOM 1315 C CA . GLN A 1 174 ? 19.096 3.819 -33.360 1.00 84.25 174 GLN A CA 1
ATOM 1316 C C . GLN A 1 174 ? 20.004 2.681 -33.846 1.00 84.25 174 GLN A C 1
ATOM 1318 O O . GLN A 1 174 ? 20.665 2.821 -34.877 1.00 84.25 174 GLN A O 1
ATOM 1323 N N . ARG A 1 175 ? 19.980 1.513 -33.185 1.00 84.06 175 ARG A N 1
ATOM 1324 C CA . ARG A 1 175 ? 20.731 0.327 -33.637 1.00 84.06 175 ARG A CA 1
ATOM 1325 C C . ARG A 1 175 ? 20.287 -0.142 -35.025 1.00 84.06 175 ARG A C 1
ATOM 1327 O O . ARG A 1 175 ? 21.133 -0.458 -35.863 1.00 84.06 175 ARG A O 1
ATOM 1334 N N . ALA A 1 176 ? 18.982 -0.161 -35.302 1.00 84.38 176 ALA A N 1
ATOM 1335 C CA . ALA A 1 176 ? 18.462 -0.517 -36.623 1.00 84.38 176 ALA A CA 1
ATOM 1336 C C . ALA A 1 176 ? 18.899 0.491 -37.701 1.00 84.38 176 ALA A C 1
ATOM 1338 O O . ALA A 1 176 ? 19.345 0.089 -38.777 1.00 84.38 176 ALA A O 1
ATOM 1339 N N . GLN A 1 177 ? 18.838 1.792 -37.405 1.00 85.81 177 GLN A N 1
ATOM 1340 C CA . GLN A 1 177 ? 19.304 2.853 -38.303 1.00 85.81 177 GLN A CA 1
ATOM 1341 C C . GLN A 1 177 ? 20.806 2.736 -38.592 1.00 85.81 177 GLN A C 1
ATOM 1343 O O . GLN A 1 177 ? 21.205 2.805 -39.756 1.00 85.81 177 GLN A O 1
ATOM 1348 N N . ALA A 1 178 ? 21.628 2.478 -37.571 1.00 85.25 178 ALA A N 1
ATOM 1349 C CA . ALA A 1 178 ? 23.063 2.253 -37.728 1.00 85.25 178 ALA A CA 1
ATOM 1350 C C . ALA A 1 178 ? 23.360 1.034 -38.621 1.00 85.25 178 ALA A C 1
ATOM 1352 O O . ALA A 1 178 ? 24.197 1.114 -39.521 1.00 85.25 178 ALA A O 1
ATOM 1353 N N . ALA A 1 179 ? 22.626 -0.070 -38.438 1.00 85.00 179 ALA A N 1
ATOM 1354 C CA . ALA A 1 179 ? 22.763 -1.276 -39.257 1.00 85.00 179 ALA A CA 1
ATOM 1355 C C . ALA A 1 179 ? 22.324 -1.073 -40.721 1.00 85.00 179 ALA A C 1
ATOM 1357 O O . ALA A 1 179 ? 22.903 -1.658 -41.636 1.00 85.00 179 ALA A O 1
ATOM 1358 N N . VAL A 1 180 ? 21.301 -0.251 -40.972 1.00 89.81 180 VAL A N 1
ATOM 1359 C CA . VAL A 1 180 ? 20.878 0.099 -42.338 1.00 89.81 180 VAL A CA 1
ATOM 1360 C C . VAL A 1 180 ? 21.902 1.021 -43.003 1.00 89.81 180 VAL A C 1
ATOM 1362 O O . VAL A 1 180 ? 22.264 0.803 -44.160 1.00 89.81 180 VAL A O 1
ATOM 1365 N N . ALA A 1 181 ? 22.406 2.022 -42.278 1.00 85.06 181 ALA A N 1
ATOM 1366 C CA . ALA A 1 181 ? 23.416 2.945 -42.785 1.00 85.06 181 ALA A CA 1
ATOM 1367 C C . ALA A 1 181 ? 24.730 2.227 -43.136 1.00 85.06 181 ALA A C 1
ATOM 1369 O O . ALA A 1 181 ? 25.302 2.499 -44.194 1.00 85.06 181 ALA A O 1
ATOM 1370 N N . SER A 1 182 ? 25.182 1.281 -42.303 1.00 84.69 182 SER A N 1
ATOM 1371 C CA . SER A 1 182 ? 26.369 0.467 -42.594 1.00 84.69 182 SER A CA 1
ATOM 1372 C C . SER A 1 182 ? 26.167 -0.410 -43.830 1.00 84.69 182 SER A C 1
ATOM 1374 O O . SER A 1 182 ? 26.982 -0.363 -44.748 1.00 84.69 182 SER A O 1
ATOM 1376 N N . ARG A 1 183 ? 25.025 -1.106 -43.943 1.00 85.88 183 ARG A N 1
ATOM 1377 C CA . ARG A 1 183 ? 24.689 -1.900 -45.140 1.00 85.88 183 ARG A CA 1
ATOM 1378 C C . ARG A 1 183 ? 24.658 -1.067 -46.417 1.00 85.88 183 ARG A C 1
ATOM 1380 O O . ARG A 1 183 ? 25.106 -1.551 -47.456 1.00 85.88 183 ARG A O 1
ATOM 1387 N N . ARG A 1 184 ? 24.133 0.161 -46.353 1.00 86.38 184 ARG A N 1
ATOM 1388 C CA . ARG A 1 184 ? 24.098 1.076 -47.500 1.00 86.38 184 ARG A CA 1
ATOM 1389 C C . ARG A 1 184 ? 25.502 1.528 -47.904 1.00 86.38 184 ARG A C 1
ATOM 1391 O O . ARG A 1 184 ? 25.816 1.524 -49.090 1.00 86.38 184 ARG A O 1
ATOM 1398 N N . ARG A 1 185 ? 26.367 1.862 -46.939 1.00 82.31 185 ARG A N 1
ATOM 1399 C CA . ARG A 1 185 ? 27.780 2.165 -47.226 1.00 82.31 185 ARG A CA 1
ATOM 1400 C C . ARG A 1 185 ? 28.464 0.978 -47.908 1.00 82.31 185 ARG A C 1
ATOM 1402 O O . ARG A 1 185 ? 29.116 1.168 -48.930 1.00 82.31 185 ARG A O 1
ATOM 1409 N N . ASP A 1 186 ? 28.239 -0.238 -47.420 1.00 83.81 186 ASP A N 1
ATOM 1410 C CA . ASP A 1 186 ? 28.806 -1.451 -48.019 1.00 83.81 186 ASP A CA 1
ATOM 1411 C C . ASP A 1 186 ? 28.276 -1.715 -49.435 1.00 83.81 186 ASP A C 1
ATOM 1413 O O . ASP A 1 186 ? 29.031 -2.130 -50.317 1.00 83.81 186 ASP A O 1
ATOM 1417 N N . SER A 1 187 ? 26.981 -1.486 -49.690 1.00 83.38 187 SER A N 1
ATOM 1418 C CA . SER A 1 187 ? 26.433 -1.600 -51.046 1.00 83.38 187 SER A CA 1
ATOM 1419 C C . SER A 1 187 ? 27.006 -0.547 -51.986 1.00 83.38 187 SER A C 1
ATOM 1421 O O . SER A 1 187 ? 27.377 -0.902 -53.100 1.00 83.38 187 SER A O 1
ATOM 1423 N N . ASP A 1 188 ? 27.140 0.705 -51.541 1.00 83.88 188 ASP A N 1
ATOM 1424 C CA . ASP A 1 188 ? 27.709 1.788 -52.352 1.00 83.88 188 ASP A CA 1
ATOM 1425 C C . ASP A 1 188 ? 29.170 1.488 -52.726 1.00 83.88 188 ASP A C 1
ATOM 1427 O O . ASP A 1 188 ? 29.575 1.689 -53.874 1.00 83.88 188 ASP A O 1
ATOM 1431 N N . VAL A 1 189 ? 29.952 0.934 -51.791 1.00 86.94 189 VAL A N 1
ATOM 1432 C CA . VAL A 1 189 ? 31.323 0.466 -52.055 1.00 86.94 189 VAL A CA 1
ATOM 1433 C C . VAL A 1 189 ? 31.325 -0.650 -53.102 1.00 86.94 189 VAL A C 1
ATOM 1435 O O . VAL A 1 189 ? 32.049 -0.549 -54.092 1.00 86.94 189 VAL A O 1
ATOM 1438 N N . ARG A 1 190 ? 30.479 -1.679 -52.943 1.00 87.75 190 ARG A N 1
ATOM 1439 C CA . ARG A 1 190 ? 30.380 -2.780 -53.919 1.00 87.75 190 ARG A CA 1
ATOM 1440 C C . ARG A 1 190 ? 29.982 -2.293 -55.314 1.00 87.75 190 ARG A C 1
ATOM 1442 O O . ARG A 1 190 ? 30.552 -2.758 -56.298 1.00 87.75 190 ARG A O 1
ATOM 1449 N N . VAL A 1 191 ? 29.038 -1.356 -55.406 1.00 88.88 191 VAL A N 1
ATOM 1450 C CA . VAL A 1 191 ? 28.597 -0.769 -56.682 1.00 88.88 191 VAL A CA 1
ATOM 1451 C C . VAL A 1 191 ? 29.742 -0.018 -57.359 1.00 88.88 191 VAL A C 1
ATOM 1453 O O . VAL A 1 191 ? 29.985 -0.241 -58.542 1.00 88.88 191 VAL A O 1
ATOM 1456 N N . ARG A 1 192 ? 30.493 0.809 -56.621 1.00 89.38 192 ARG A N 1
ATOM 1457 C CA . ARG A 1 192 ? 31.674 1.503 -57.166 1.00 89.38 192 ARG A CA 1
ATOM 1458 C C . ARG A 1 192 ? 32.707 0.518 -57.711 1.00 89.38 192 ARG A C 1
ATOM 1460 O O . ARG A 1 192 ? 33.115 0.643 -58.859 1.00 89.38 192 ARG A O 1
ATOM 1467 N N . THR A 1 193 ? 33.043 -0.524 -56.949 1.00 91.00 193 THR A N 1
ATOM 1468 C CA . THR A 1 193 ? 33.983 -1.561 -57.407 1.00 91.00 193 THR A CA 1
ATOM 1469 C C . THR A 1 193 ? 33.491 -2.294 -58.661 1.00 91.00 193 THR A C 1
ATOM 1471 O O . THR A 1 193 ? 34.290 -2.628 -59.539 1.00 91.00 193 THR A O 1
ATOM 1474 N N . ALA A 1 194 ? 32.184 -2.548 -58.773 1.00 88.69 194 ALA A N 1
ATOM 1475 C CA . ALA A 1 194 ? 31.600 -3.172 -59.957 1.00 88.69 194 ALA A CA 1
ATOM 1476 C C . ALA A 1 194 ? 31.690 -2.262 -61.194 1.00 88.69 194 ALA A C 1
ATOM 1478 O O . ALA A 1 194 ? 32.056 -2.740 -62.270 1.00 88.69 194 ALA A O 1
ATOM 1479 N N . LEU A 1 195 ? 31.419 -0.962 -61.039 1.00 91.56 195 LEU A N 1
ATOM 1480 C CA . LEU A 1 195 ? 31.562 0.028 -62.111 1.00 91.56 195 LEU A CA 1
ATOM 1481 C C . LEU A 1 195 ? 33.017 0.136 -62.590 1.00 91.56 195 LEU A C 1
ATOM 1483 O O . LEU A 1 195 ? 33.262 0.061 -63.793 1.00 91.56 195 LEU A O 1
ATOM 1487 N N . ASP A 1 196 ? 33.983 0.184 -61.670 1.00 91.00 196 ASP A N 1
ATOM 1488 C CA . ASP A 1 196 ? 35.414 0.183 -62.013 1.00 91.00 196 ASP A CA 1
ATOM 1489 C C . ASP A 1 196 ? 35.821 -1.098 -62.765 1.00 91.00 196 ASP A C 1
ATOM 1491 O O . ASP A 1 196 ? 36.646 -1.086 -63.681 1.00 91.00 196 ASP A O 1
ATOM 1495 N N . SER A 1 197 ? 35.238 -2.244 -62.394 1.00 91.62 197 SER A N 1
ATOM 1496 C CA . SER A 1 197 ? 35.458 -3.510 -63.098 1.00 91.62 197 SER A CA 1
ATOM 1497 C C . SER A 1 197 ? 34.912 -3.482 -64.529 1.00 91.62 197 SER A C 1
ATOM 1499 O O . SER A 1 197 ? 35.595 -3.936 -65.451 1.00 91.62 197 SER A O 1
ATOM 1501 N N . LEU A 1 198 ? 33.718 -2.915 -64.728 1.00 91.75 198 LEU A N 1
ATOM 1502 C CA . LEU A 1 198 ? 33.098 -2.767 -66.046 1.00 91.75 198 LEU A CA 1
ATOM 1503 C C . LEU A 1 198 ? 33.936 -1.868 -66.961 1.00 91.75 198 LEU A C 1
ATOM 1505 O O . LEU A 1 198 ? 34.162 -2.218 -68.120 1.00 91.75 198 LEU A O 1
ATOM 1509 N N . GLU A 1 199 ? 34.436 -0.754 -66.432 1.00 90.75 199 GLU A N 1
ATOM 1510 C CA . GLU A 1 199 ? 35.291 0.172 -67.174 1.00 90.75 199 GLU A CA 1
ATOM 1511 C C . GLU A 1 199 ? 36.579 -0.521 -67.648 1.00 90.75 199 GLU A C 1
ATOM 1513 O O . GLU A 1 199 ? 36.928 -0.472 -68.829 1.00 90.75 199 GLU A O 1
ATOM 1518 N N . ARG A 1 200 ? 37.219 -1.317 -66.781 1.00 91.81 200 ARG A N 1
ATOM 1519 C CA . ARG A 1 200 ? 38.375 -2.148 -67.168 1.00 91.81 200 ARG A CA 1
ATOM 1520 C C . ARG A 1 200 ? 38.043 -3.202 -68.227 1.00 91.81 200 ARG A C 1
ATOM 1522 O O . ARG A 1 200 ? 38.895 -3.541 -69.048 1.00 91.81 200 ARG A O 1
ATOM 1529 N N . ILE A 1 201 ? 36.840 -3.780 -68.209 1.00 92.56 201 ILE A N 1
ATOM 1530 C CA . ILE A 1 201 ? 36.408 -4.726 -69.251 1.00 92.56 201 ILE A CA 1
ATOM 1531 C C . ILE A 1 201 ? 36.243 -3.998 -70.588 1.00 92.56 201 ILE A C 1
ATOM 1533 O O . ILE A 1 201 ? 36.780 -4.480 -71.586 1.00 92.56 201 ILE A O 1
ATOM 1537 N N . ARG A 1 202 ? 35.587 -2.830 -70.604 1.00 88.31 202 ARG A N 1
ATOM 1538 C CA . ARG A 1 202 ? 35.440 -2.002 -71.811 1.00 88.31 202 ARG A CA 1
ATOM 1539 C C . ARG A 1 202 ? 36.784 -1.615 -72.410 1.00 88.31 202 ARG A C 1
ATOM 1541 O O . ARG A 1 202 ? 36.981 -1.816 -73.603 1.00 88.31 202 ARG A O 1
ATOM 1548 N N . GLN A 1 203 ? 37.719 -1.146 -71.587 1.00 90.31 203 GLN A N 1
ATOM 1549 C CA . GLN A 1 203 ? 39.065 -0.778 -72.038 1.00 90.31 203 GLN A CA 1
ATOM 1550 C C . GLN A 1 203 ? 39.817 -1.963 -72.665 1.00 90.31 203 GLN A C 1
ATOM 1552 O O . GLN A 1 203 ? 40.497 -1.807 -73.675 1.00 90.31 203 GLN A O 1
ATOM 1557 N N . ARG A 1 204 ? 39.667 -3.179 -72.120 1.00 89.62 204 ARG A N 1
ATOM 1558 C CA . ARG A 1 204 ? 40.254 -4.386 -72.731 1.00 89.62 204 ARG A CA 1
ATOM 1559 C C . ARG A 1 204 ? 39.586 -4.764 -74.052 1.00 89.62 204 ARG A C 1
ATOM 1561 O O . ARG A 1 204 ? 40.271 -5.231 -74.958 1.00 89.62 204 ARG A O 1
ATOM 1568 N N . GLN A 1 205 ? 38.270 -4.590 -74.164 1.00 89.75 205 GLN A N 1
ATOM 1569 C CA . GLN A 1 205 ? 37.534 -4.872 -75.398 1.00 89.75 205 GLN A CA 1
ATOM 1570 C C . GLN A 1 205 ? 37.875 -3.874 -76.508 1.00 89.75 205 GLN A C 1
ATOM 1572 O O . GLN A 1 205 ? 38.121 -4.309 -77.629 1.00 89.75 205 GLN A O 1
ATOM 1577 N N . SER A 1 206 ? 37.965 -2.575 -76.206 1.00 88.00 206 SER A N 1
ATOM 1578 C CA . SER A 1 206 ? 38.365 -1.559 -77.189 1.00 88.00 206 SER A CA 1
ATOM 1579 C C . SER A 1 206 ? 39.804 -1.757 -77.659 1.00 88.00 206 SER A C 1
ATOM 1581 O O . SER A 1 206 ? 40.054 -1.728 -78.858 1.00 88.00 206 SER A O 1
ATOM 1583 N N . ALA A 1 207 ? 40.736 -2.049 -76.745 1.00 84.38 207 ALA A N 1
ATOM 1584 C CA . ALA A 1 207 ? 42.118 -2.365 -77.102 1.00 84.38 207 ALA A CA 1
ATOM 1585 C C . ALA A 1 207 ? 42.216 -3.610 -78.000 1.00 84.38 207 ALA A C 1
ATOM 1587 O O . ALA A 1 207 ? 43.035 -3.656 -78.914 1.00 84.38 207 ALA A O 1
ATOM 1588 N N . ARG A 1 208 ? 41.366 -4.619 -77.762 1.00 85.19 208 ARG A N 1
ATOM 1589 C CA . ARG A 1 208 ? 41.291 -5.815 -78.611 1.00 85.19 208 ARG A CA 1
ATOM 1590 C C . ARG A 1 208 ? 40.689 -5.513 -79.983 1.00 85.19 208 ARG A C 1
ATOM 1592 O O . ARG A 1 208 ? 41.204 -6.034 -80.959 1.00 85.19 208 ARG A O 1
ATOM 1599 N N . GLY A 1 209 ? 39.648 -4.683 -80.046 1.00 83.56 209 GLY A N 1
ATOM 1600 C CA . GLY A 1 209 ? 39.059 -4.211 -81.303 1.00 83.56 209 GLY A CA 1
ATOM 1601 C C . GLY A 1 209 ? 40.074 -3.444 -82.144 1.00 83.56 209 GLY A C 1
ATOM 1602 O O . GLY A 1 209 ? 40.377 -3.871 -83.244 1.00 83.56 209 GLY A O 1
ATOM 1603 N N . ALA A 1 210 ? 40.719 -2.425 -81.570 1.00 80.69 210 ALA A N 1
ATOM 1604 C CA . ALA A 1 210 ? 41.749 -1.649 -82.262 1.00 80.69 210 ALA A CA 1
ATOM 1605 C C . ALA A 1 210 ? 42.923 -2.515 -82.747 1.00 80.69 210 ALA A C 1
ATOM 1607 O O . ALA A 1 210 ? 43.503 -2.252 -83.793 1.00 80.69 210 ALA A O 1
ATOM 1608 N N . ARG A 1 211 ? 43.281 -3.564 -81.997 1.00 81.75 211 ARG A N 1
ATOM 1609 C CA . ARG A 1 211 ? 44.290 -4.532 -82.436 1.00 81.75 211 ARG A CA 1
ATOM 1610 C C . ARG A 1 211 ? 43.817 -5.354 -83.637 1.00 81.75 211 ARG A C 1
ATOM 1612 O O . ARG A 1 211 ? 44.612 -5.551 -84.544 1.00 81.75 211 ARG A O 1
ATOM 1619 N N . LEU A 1 212 ? 42.570 -5.823 -83.633 1.00 82.94 212 LEU A N 1
ATOM 1620 C CA . LEU A 1 212 ? 41.987 -6.531 -84.775 1.00 82.94 212 LEU A CA 1
ATOM 1621 C C . LEU A 1 212 ? 41.886 -5.613 -85.995 1.00 82.94 212 LEU A C 1
ATOM 1623 O O . LEU A 1 212 ? 42.290 -6.028 -87.065 1.00 82.94 212 LEU A O 1
ATOM 1627 N N . ASP A 1 213 ? 41.475 -4.355 -85.822 1.00 80.69 213 ASP A N 1
ATOM 1628 C CA . ASP A 1 213 ? 41.423 -3.372 -86.914 1.00 80.69 213 ASP A CA 1
ATOM 1629 C C . ASP A 1 213 ? 42.813 -3.147 -87.540 1.00 80.69 213 ASP A C 1
ATOM 1631 O O . ASP A 1 213 ? 42.946 -3.005 -88.753 1.00 80.69 213 ASP A O 1
ATOM 1635 N N . VAL A 1 214 ? 43.873 -3.139 -86.720 1.00 76.88 214 VAL A N 1
ATOM 1636 C CA . VAL A 1 214 ? 45.266 -3.079 -87.195 1.00 76.88 214 VAL A CA 1
ATOM 1637 C C . VAL A 1 214 ? 45.665 -4.379 -87.901 1.00 76.88 214 VAL A C 1
ATOM 1639 O O . VAL A 1 214 ? 46.321 -4.321 -88.936 1.00 76.88 214 VAL A O 1
ATOM 1642 N N . GLU A 1 215 ? 45.292 -5.542 -87.362 1.00 73.31 215 GLU A N 1
ATOM 1643 C CA . GLU A 1 215 ? 45.554 -6.851 -87.979 1.00 73.31 215 GLU A CA 1
ATOM 1644 C C . GLU A 1 215 ? 44.829 -6.994 -89.336 1.00 73.31 215 GLU A C 1
ATOM 1646 O O . GLU A 1 215 ? 45.452 -7.434 -90.301 1.00 73.31 215 GLU A O 1
ATOM 1651 N N . ASP A 1 216 ? 43.578 -6.539 -89.451 1.00 70.19 216 ASP A N 1
ATOM 1652 C CA . ASP A 1 216 ? 42.789 -6.520 -90.690 1.00 70.19 216 ASP A CA 1
ATOM 1653 C C . ASP A 1 216 ? 43.362 -5.520 -91.706 1.00 70.19 216 ASP A C 1
ATOM 1655 O O . ASP A 1 216 ? 43.544 -5.867 -92.870 1.00 70.19 216 ASP A O 1
ATOM 1659 N N . ALA A 1 217 ? 43.743 -4.309 -91.280 1.00 67.44 217 ALA A N 1
ATOM 1660 C CA . ALA A 1 217 ? 44.403 -3.339 -92.159 1.00 67.44 217 ALA A CA 1
ATOM 1661 C C . ALA A 1 217 ? 45.750 -3.858 -92.699 1.00 67.44 217 ALA A C 1
ATOM 1663 O O . ALA A 1 217 ? 46.114 -3.580 -93.843 1.00 67.44 217 ALA A O 1
ATOM 1664 N N . LEU A 1 218 ? 46.491 -4.631 -91.895 1.00 65.94 218 LEU A N 1
ATOM 1665 C CA . LEU A 1 218 ? 47.709 -5.317 -92.335 1.00 65.94 218 LEU A CA 1
ATOM 1666 C C . LEU A 1 218 ? 47.410 -6.485 -93.290 1.00 65.94 218 LEU A C 1
ATOM 1668 O O . LEU A 1 218 ? 48.210 -6.740 -94.189 1.00 65.94 218 LEU A O 1
ATOM 1672 N N . ALA A 1 219 ? 46.283 -7.182 -93.123 1.00 64.19 219 ALA A N 1
ATOM 1673 C CA . ALA A 1 219 ? 45.856 -8.253 -94.022 1.00 64.19 219 ALA A CA 1
ATOM 1674 C C . ALA A 1 219 ? 45.385 -7.715 -95.388 1.00 64.19 219 ALA A C 1
ATOM 1676 O O . ALA A 1 219 ? 45.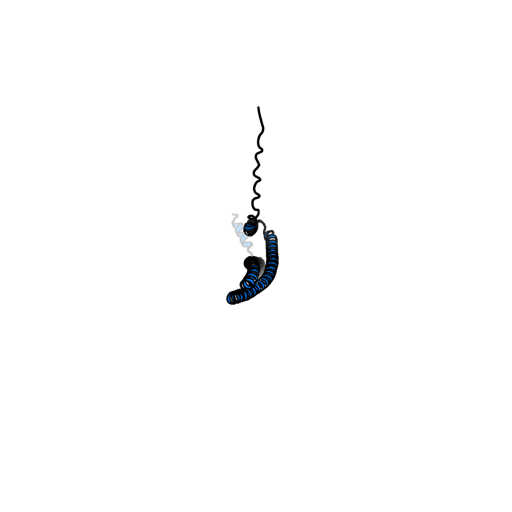784 -8.262 -96.417 1.00 64.19 219 ALA A O 1
ATOM 1677 N N . ASP A 1 220 ? 44.626 -6.615 -95.412 1.00 57.97 220 ASP A N 1
ATOM 1678 C CA . ASP A 1 220 ? 44.191 -5.933 -96.642 1.00 57.97 220 ASP A CA 1
ATOM 1679 C C . ASP A 1 220 ? 45.374 -5.322 -97.410 1.00 57.97 220 ASP A C 1
ATOM 1681 O O . ASP A 1 220 ? 45.435 -5.414 -98.638 1.00 57.97 220 ASP A O 1
ATOM 1685 N N . ALA A 1 221 ? 46.378 -4.787 -96.704 1.00 54.44 221 ALA A N 1
ATOM 1686 C CA . ALA A 1 221 ? 47.623 -4.329 -97.326 1.00 54.44 221 ALA A CA 1
ATOM 1687 C C . ALA A 1 221 ? 48.436 -5.469 -97.981 1.00 54.44 221 ALA A C 1
ATOM 1689 O O . ALA A 1 221 ? 49.295 -5.202 -98.818 1.00 54.44 221 ALA A O 1
ATOM 1690 N N . GLY A 1 222 ? 48.165 -6.736 -97.641 1.00 53.25 222 GLY A N 1
ATOM 1691 C CA . GLY A 1 222 ? 48.797 -7.915 -98.245 1.00 53.25 222 GLY A CA 1
ATOM 1692 C C . GLY A 1 222 ? 48.086 -8.473 -99.488 1.00 53.25 222 GLY A C 1
ATOM 1693 O O . GLY A 1 222 ? 48.559 -9.456 -100.061 1.00 53.25 222 GLY A O 1
ATOM 1694 N N . GLY A 1 223 ? 46.954 -7.890 -99.904 1.00 48.88 223 GLY A N 1
ATOM 1695 C CA . GLY A 1 223 ? 46.093 -8.433 -100.963 1.00 48.88 223 GLY A CA 1
ATOM 1696 C C . GLY A 1 223 ? 46.493 -8.104 -102.410 1.00 48.88 223 GLY A C 1
ATOM 1697 O O . GLY A 1 223 ? 46.082 -8.829 -103.317 1.00 48.88 223 GLY A O 1
ATOM 1698 N N . ASP A 1 224 ? 47.300 -7.064 -102.648 1.00 52.47 224 ASP A N 1
ATOM 1699 C CA . ASP A 1 224 ? 47.560 -6.542 -104.009 1.00 52.47 224 ASP A CA 1
ATOM 1700 C C . ASP A 1 224 ? 48.899 -7.011 -104.626 1.00 52.47 224 ASP A C 1
ATOM 1702 O O . ASP A 1 224 ? 49.059 -7.067 -105.847 1.00 52.47 224 ASP A O 1
ATOM 1706 N N . ASP A 1 225 ? 49.833 -7.518 -103.814 1.00 57.22 225 ASP A N 1
ATOM 1707 C CA . ASP A 1 225 ? 51.126 -8.041 -104.298 1.00 57.22 225 ASP A CA 1
ATOM 1708 C C . ASP A 1 225 ? 51.000 -9.363 -105.089 1.00 57.22 225 ASP A C 1
ATOM 1710 O O . ASP A 1 225 ? 51.925 -9.798 -105.786 1.00 57.22 225 ASP A O 1
ATOM 1714 N N . GLY A 1 226 ? 49.841 -10.027 -105.025 1.00 58.88 226 GLY A N 1
ATOM 1715 C CA . GLY A 1 226 ? 49.598 -11.301 -105.702 1.00 58.88 226 GLY A CA 1
ATOM 1716 C C . GLY A 1 226 ? 49.314 -11.176 -107.202 1.00 58.88 226 GLY A C 1
ATOM 1717 O O . GLY A 1 226 ? 49.655 -12.085 -107.967 1.00 58.88 226 GLY A O 1
ATOM 1718 N N . LEU A 1 227 ? 48.697 -10.076 -107.644 1.00 58.03 227 LEU A N 1
ATOM 1719 C CA . LEU A 1 227 ? 48.260 -9.913 -109.033 1.00 58.03 227 LEU A CA 1
ATOM 1720 C C . LEU A 1 227 ? 49.401 -9.398 -109.919 1.00 58.03 227 LEU A C 1
ATOM 1722 O O . LEU A 1 227 ? 49.661 -9.966 -110.982 1.00 58.03 227 LEU A O 1
ATOM 1726 N N . GLU A 1 228 ? 50.162 -8.408 -109.452 1.00 59.91 228 GLU A N 1
ATOM 1727 C CA . GLU A 1 228 ? 51.280 -7.835 -110.209 1.00 59.91 228 GLU A CA 1
ATOM 1728 C C . GLU A 1 228 ? 52.464 -8.816 -110.334 1.00 59.91 228 GLU A C 1
ATOM 1730 O O . GLU A 1 228 ? 53.051 -8.972 -111.409 1.00 59.91 228 GLU A O 1
ATOM 1735 N N . ALA A 1 229 ? 52.741 -9.606 -109.288 1.00 62.31 229 ALA A N 1
ATOM 1736 C CA . ALA A 1 229 ? 53.729 -10.689 -109.336 1.00 62.31 229 ALA A CA 1
ATOM 1737 C C . ALA A 1 229 ? 53.317 -11.861 -110.254 1.00 62.31 229 ALA A C 1
ATOM 1739 O O . ALA A 1 229 ? 54.163 -12.661 -110.679 1.00 62.31 229 ALA A O 1
ATOM 1740 N N . ARG A 1 230 ? 52.019 -12.000 -110.560 1.00 61.84 230 ARG A N 1
ATOM 1741 C CA . ARG A 1 230 ? 51.498 -12.954 -111.554 1.00 61.84 230 ARG A CA 1
ATOM 1742 C C . ARG A 1 230 ? 51.551 -12.380 -112.973 1.00 61.84 230 ARG A C 1
ATOM 1744 O O . ARG A 1 230 ? 51.902 -13.119 -113.889 1.00 61.84 230 ARG A O 1
ATOM 1751 N N . LEU A 1 231 ? 51.310 -11.079 -113.146 1.00 62.19 231 LEU A N 1
ATOM 1752 C CA . LEU A 1 231 ? 51.388 -10.378 -114.436 1.00 62.19 231 LEU A CA 1
ATOM 1753 C C . LEU A 1 231 ? 52.835 -10.197 -114.941 1.00 62.19 231 LEU A C 1
ATOM 1755 O O . LEU A 1 231 ? 53.079 -10.381 -116.135 1.00 62.19 231 LEU A O 1
ATOM 1759 N N . ARG A 1 232 ? 53.815 -9.960 -114.051 1.00 64.56 232 ARG A N 1
ATOM 1760 C CA . ARG A 1 232 ? 55.255 -9.966 -114.406 1.00 64.56 232 ARG A CA 1
ATOM 1761 C C . ARG A 1 232 ? 55.755 -11.346 -114.827 1.00 64.56 232 ARG A C 1
ATOM 1763 O O . ARG A 1 232 ? 56.477 -11.460 -115.810 1.00 64.56 232 ARG A O 1
ATOM 1770 N N . ARG A 1 233 ? 55.332 -12.414 -114.135 1.00 65.12 233 ARG A N 1
ATOM 1771 C CA . ARG A 1 233 ? 55.682 -13.800 -114.512 1.00 65.12 233 ARG A CA 1
ATOM 1772 C C . ARG A 1 233 ? 55.102 -14.226 -115.862 1.00 65.12 233 ARG A C 1
ATOM 1774 O O . ARG A 1 233 ? 55.690 -15.076 -116.517 1.00 65.12 233 ARG A O 1
ATOM 1781 N N . ALA A 1 234 ? 53.971 -13.648 -116.262 1.00 61.34 234 ALA A N 1
ATOM 1782 C CA . ALA A 1 234 ? 53.342 -13.888 -117.557 1.00 61.34 234 ALA A CA 1
ATOM 1783 C C . ALA A 1 234 ? 53.917 -13.015 -118.695 1.00 61.34 234 ALA A C 1
ATOM 1785 O O . ALA A 1 234 ? 53.494 -13.172 -119.836 1.00 61.34 234 ALA A O 1
ATOM 1786 N N . GLY A 1 235 ? 54.866 -12.110 -118.406 1.00 54.22 235 GLY A N 1
ATOM 1787 C CA . GLY A 1 235 ? 55.517 -11.263 -119.413 1.00 54.22 235 GLY A CA 1
ATOM 1788 C C . GLY A 1 235 ? 54.636 -10.146 -119.986 1.00 54.22 235 GLY A C 1
ATOM 1789 O O . GLY A 1 235 ? 54.879 -9.703 -121.103 1.00 54.22 235 GLY A O 1
ATOM 1790 N N . ILE A 1 236 ? 53.603 -9.705 -119.257 1.00 60.25 236 ILE A N 1
ATOM 1791 C CA . ILE A 1 236 ? 52.586 -8.758 -119.762 1.00 60.25 236 ILE A CA 1
ATOM 1792 C C . ILE A 1 236 ? 52.955 -7.284 -119.485 1.00 60.25 236 ILE A C 1
ATOM 1794 O O . ILE A 1 236 ? 52.411 -6.388 -120.123 1.00 60.25 236 ILE A O 1
ATOM 1798 N N . ILE A 1 237 ? 53.901 -7.010 -118.579 1.00 51.09 237 ILE A N 1
ATOM 1799 C CA . ILE A 1 237 ? 54.335 -5.644 -118.236 1.00 51.09 237 ILE A CA 1
ATOM 1800 C C . ILE A 1 237 ? 55.839 -5.523 -118.510 1.00 51.09 237 ILE A C 1
ATOM 1802 O O . ILE A 1 237 ? 56.639 -6.181 -117.847 1.00 51.09 237 ILE A O 1
ATOM 1806 N N . ALA A 1 238 ? 56.203 -4.714 -119.508 1.00 44.41 238 ALA A N 1
ATOM 1807 C CA . ALA A 1 238 ? 57.582 -4.378 -119.859 1.00 44.41 238 ALA A CA 1
ATOM 1808 C C . ALA A 1 238 ? 58.039 -3.135 -119.074 1.00 44.41 238 ALA A C 1
ATOM 1810 O O . ALA A 1 238 ? 57.308 -2.147 -119.007 1.00 44.41 238 ALA A O 1
ATOM 1811 N N . GLU A 1 239 ? 59.232 -3.188 -118.476 1.00 43.22 239 GLU A N 1
ATOM 1812 C CA . GLU A 1 239 ? 59.893 -2.012 -117.903 1.00 43.22 239 GLU A CA 1
ATOM 1813 C C . GLU A 1 239 ? 60.456 -1.142 -119.031 1.00 43.22 239 GLU A C 1
ATOM 1815 O O . GLU A 1 239 ? 61.207 -1.627 -119.875 1.00 43.22 239 GLU A O 1
ATOM 1820 N N . GLU A 1 240 ? 60.094 0.141 -119.042 1.00 42.53 240 GLU A N 1
ATOM 1821 C CA . GLU A 1 240 ? 60.693 1.139 -119.925 1.00 42.53 240 GLU A CA 1
ATOM 1822 C C . GLU A 1 240 ? 61.538 2.105 -119.079 1.00 42.53 240 GLU A C 1
ATOM 1824 O O . GLU A 1 240 ? 61.044 2.793 -118.176 1.00 42.53 240 GLU A O 1
ATOM 1829 N N . ASP A 1 241 ? 62.840 2.086 -119.366 1.00 43.22 241 ASP A N 1
ATOM 1830 C CA . ASP A 1 241 ? 63.934 2.807 -118.722 1.00 43.22 241 ASP A CA 1
ATOM 1831 C C . ASP A 1 241 ? 63.708 4.329 -118.653 1.00 43.22 241 ASP A C 1
ATOM 1833 O O . ASP A 1 241 ? 63.875 5.072 -119.622 1.00 43.22 241 ASP A O 1
ATOM 1837 N N . ARG A 1 242 ? 63.428 4.843 -117.448 1.00 54.75 242 ARG A N 1
ATOM 1838 C CA . ARG A 1 242 ?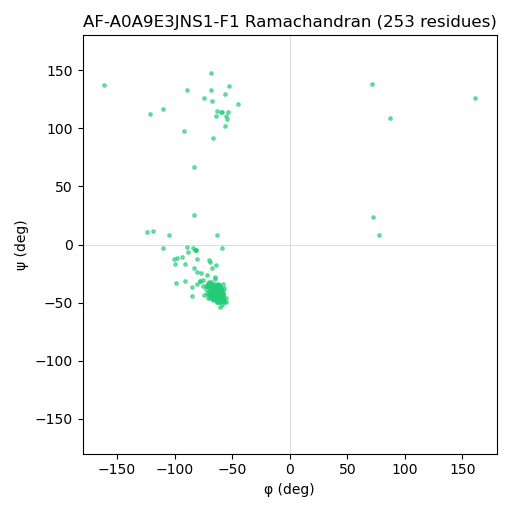 63.414 6.289 -117.130 1.00 54.75 242 ARG A CA 1
ATOM 1839 C C . ARG A 1 242 ? 64.804 6.863 -116.818 1.00 54.75 242 ARG A C 1
ATOM 1841 O O . ARG A 1 242 ? 64.913 7.870 -116.120 1.00 54.75 242 ARG A O 1
ATOM 1848 N N . THR A 1 243 ? 65.862 6.247 -117.335 1.00 52.97 243 THR A N 1
ATOM 1849 C CA . THR A 1 243 ? 67.248 6.674 -117.077 1.00 52.97 243 THR A CA 1
ATOM 1850 C C . THR A 1 243 ? 67.798 7.523 -118.231 1.00 52.97 243 THR A C 1
ATOM 1852 O O . THR A 1 243 ? 68.486 8.519 -117.995 1.00 52.97 243 THR A O 1
ATOM 1855 N N . ASP A 1 244 ? 67.378 7.247 -119.470 1.00 56.31 244 ASP A N 1
ATOM 1856 C CA . ASP A 1 244 ? 67.861 7.958 -120.665 1.00 56.31 244 ASP A CA 1
ATOM 1857 C C . ASP A 1 244 ? 67.180 9.323 -120.892 1.00 56.31 244 ASP A C 1
ATOM 1859 O O . ASP A 1 244 ? 67.772 10.241 -121.467 1.00 56.31 244 ASP A O 1
ATOM 1863 N N . SER A 1 245 ? 65.966 9.525 -120.364 1.00 55.56 245 SER A N 1
ATOM 1864 C CA . SER A 1 245 ? 65.234 10.798 -120.488 1.00 55.56 245 SER A CA 1
ATOM 1865 C C . SER A 1 245 ? 65.746 11.900 -119.546 1.00 55.56 245 SER A C 1
ATOM 1867 O O . SER A 1 245 ? 65.624 13.088 -119.853 1.00 55.56 245 SER A O 1
ATOM 1869 N N . VAL A 1 246 ? 66.388 11.535 -118.430 1.00 58.00 246 VAL A N 1
ATOM 1870 C CA . VAL A 1 246 ? 66.961 12.488 -117.459 1.00 58.00 246 VAL A CA 1
ATOM 1871 C C . VAL A 1 246 ? 68.321 13.015 -117.931 1.00 58.00 246 VAL A C 1
ATOM 1873 O O . VAL A 1 246 ? 68.631 14.193 -117.733 1.00 58.00 246 VAL A O 1
ATOM 1876 N N . LEU A 1 247 ? 69.109 12.184 -118.623 1.00 58.91 247 LEU A N 1
ATOM 1877 C CA . LEU A 1 247 ? 70.445 12.558 -119.099 1.00 58.91 247 LEU A CA 1
ATOM 1878 C C . LEU A 1 247 ? 70.392 13.581 -120.249 1.00 58.91 247 LEU A C 1
ATOM 1880 O O . LEU A 1 247 ? 71.218 14.493 -120.306 1.00 58.91 247 LEU A O 1
ATOM 1884 N N . SER A 1 248 ? 69.382 13.485 -121.122 1.00 62.28 248 SER A N 1
ATOM 1885 C CA . SER A 1 248 ? 69.138 14.467 -122.191 1.00 62.28 248 SER A CA 1
ATOM 1886 C C . SER A 1 248 ? 68.684 15.830 -121.652 1.00 62.28 248 SER A C 1
ATOM 1888 O O . SER A 1 248 ? 69.067 16.860 -122.205 1.00 62.28 248 SER A O 1
ATOM 1890 N N . ARG A 1 249 ? 67.944 15.865 -120.531 1.00 64.19 249 ARG A N 1
ATOM 1891 C CA . ARG A 1 249 ? 67.503 17.123 -119.900 1.00 64.19 249 ARG A CA 1
ATOM 1892 C C . ARG A 1 249 ? 68.655 17.892 -119.245 1.00 64.19 249 ARG A C 1
ATOM 1894 O O . ARG A 1 249 ? 68.661 19.115 -119.283 1.00 64.19 249 ARG A O 1
ATOM 1901 N N . LEU A 1 250 ? 69.636 17.191 -118.671 1.00 63.09 250 LEU A N 1
ATOM 1902 C CA . LEU A 1 250 ? 70.810 17.823 -118.052 1.00 63.09 250 LEU A CA 1
ATOM 1903 C C . LEU A 1 250 ? 71.822 18.341 -119.085 1.00 63.09 250 LEU A C 1
ATOM 1905 O O . LEU A 1 250 ? 72.462 19.358 -118.841 1.00 63.09 250 LEU A O 1
ATOM 1909 N N . LYS A 1 251 ? 71.930 17.699 -120.257 1.00 66.31 251 LYS A N 1
ATOM 1910 C CA . LYS A 1 251 ? 72.797 18.173 -121.351 1.00 66.31 251 LYS A CA 1
ATOM 1911 C C . LYS A 1 251 ? 72.273 19.434 -122.048 1.00 66.31 251 LYS A C 1
ATOM 1913 O O . LYS A 1 251 ? 73.077 20.204 -122.545 1.00 66.31 251 LYS A O 1
ATOM 1918 N N . GLN A 1 252 ? 70.960 19.679 -122.039 1.00 63.69 252 GLN A N 1
ATOM 1919 C CA . GLN A 1 252 ? 70.354 20.911 -122.574 1.00 63.69 252 GLN A CA 1
ATOM 1920 C C . GLN A 1 252 ? 70.397 22.106 -121.602 1.00 63.69 252 GLN A C 1
ATOM 1922 O O . GLN A 1 252 ? 69.984 23.197 -121.970 1.00 63.69 252 GLN A O 1
ATOM 1927 N N . GLN A 1 253 ? 70.872 21.912 -120.367 1.00 58.16 253 GLN A N 1
ATOM 1928 C CA . GLN A 1 253 ? 70.988 22.964 -119.348 1.00 58.16 253 GLN A CA 1
ATOM 1929 C C . GLN A 1 253 ? 72.437 23.440 -119.128 1.00 58.16 253 GLN A C 1
ATOM 1931 O O . GLN A 1 253 ? 72.692 24.189 -118.186 1.00 58.16 253 GLN A O 1
ATOM 1936 N N . ALA A 1 254 ? 73.375 22.987 -119.968 1.00 55.59 254 ALA A N 1
ATOM 1937 C CA . ALA A 1 254 ? 74.804 23.289 -119.879 1.00 55.59 254 ALA A CA 1
ATOM 1938 C C . ALA A 1 254 ? 75.372 24.037 -121.108 1.00 55.59 254 ALA A C 1
ATOM 1940 O O . ALA A 1 254 ? 76.590 24.174 -121.186 1.00 55.59 254 ALA A O 1
ATOM 1941 N N . ASP A 1 255 ? 74.508 24.547 -121.997 1.00 45.75 255 ASP A N 1
ATOM 1942 C CA . ASP A 1 255 ? 74.818 25.532 -123.052 1.00 45.75 255 ASP A CA 1
ATOM 1943 C C . ASP A 1 255 ? 73.909 26.766 -122.910 1.00 45.75 255 ASP A C 1
ATOM 1945 O O . ASP A 1 255 ? 72.698 26.576 -122.634 1.00 45.75 255 ASP A O 1
#

Radius of gyration: 57.37 Å; Cα contacts (8 Å, |Δi|>4): 78; chains: 1; bounding box: 114×66×168 Å

Secondary structure (DSSP, 8-state):
----PPP----------GGGTTSSHHHHHHHHHHHHHHH---TTTHHHHHHHHHHHHHHHHHHHHHHHHHHHHHHHHHHHHHHHHHHHHHHHHHHHHHHHH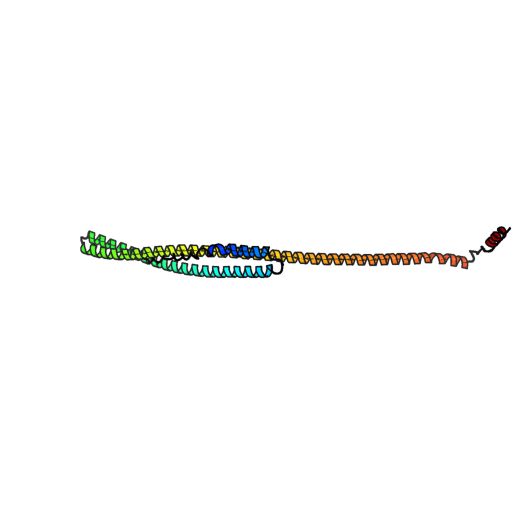HHHHHHHTT-HHHHHHHHHHHHHHHHHHHHHHHHHHHHHHHHHHHHHHHHHHHHHHHHHHHHHHHHHHHHHHHHHHHHHHHHHHHHHHHHHHHHHHHHHHHHHHHHHHHHHHHHHHHHHTTSSHHHHHHHHHTT------TTHHHHHHHHTT--

Sequence (255 aa):
MSTKGRPRTKPEAAAEPQAERVAEAAPAVWQRLVAAVRGGVNELGEAIAESQALRILDQEIREHDAELHRVRATLAETLARSHVANERLAAANAKLAEYEGYAVKALKAGEEALAREVAAKIALLEIERDGETARVKDLAGGVAHLRATAARFEATIQRLKQQVDTVRATETVQRAQAAVASRRRDSDVRVRTALDSLERIRQRQSARGARLDVEDALADAGGDDGLEARLRRAGIIAEEDRTDSVLSRLKQQAD

Foldseek 3Di:
DDDDDDDDDDPPPPPDPPVPPPPPPVVVVVVVLVVCVVPDPDPVPNVVSLVVVLVVLVVVLVVLVVVLVVLVVVLVVLVVVLVVLVVQLVVLVVVLVVLVVVLVVCVVVVVVVVNVVSVVVSVVSVVSNVVSVVVNVVSVVVNVVSVVVSVVSVVVSVVSVVVSVVSVVVVVVVVVVVVVVVVVVVVVVVVVVVVVVVVVVVVVVVVVVVVVVVVVVVVVVVPPVVPVVVCVVVVNDDDDDPPVVVVVVVVVVPD

=== Feature glossary ===
Key to the feature types in this record:

pLDDT. pLDDT is the predicted lDDT-Cα score: AlphaFold's confidence that the local environment of each residue (all inter-atomic distances within 15 Å) is correctly placed. It is a per-residue number between 0 and 100, with higher meaning more reliable.

Radius of gyration, Cα contacts, bounding box. The geometric summary reports three shape descriptors. Rg (radius of gyration) measures how spread out the Cα atoms are about their centre of mass; compact globular proteins have small Rg, elongated or unfolded ones large. Cα contacts (<8 Å, |i−j|>4) count long-range residue pairs in spatial proximity — high for tightly packed folds, near zero for rods or random coil. The bounding-box extents give the protein's footprint along x, y, z in Å.

Backbone torsions (φ/ψ). Backbone dihedral angles. Every residue except chain termini has a φ (preceding-C → N → Cα → C) and a ψ (N → Cα → C → next-N). They are reported in degrees following the IUPAC sign convention. Secondary structure is essentially a statement about which (φ, ψ) basin each residue occupies.

Contact-map, Ramachandran, and PAE plots. Plot images: a contact map (which residues are close in 3D, as an N×N binary image), a Ramachandran scatter (backbone torsion angles, revealing secondary-structure composition at a glance), and — for AlphaFold structures — a PAE heatmap (pairwise prediction confidence).

Predicted aligned error. Predicted Aligned Error (PAE) is an AlphaFold confidence matrix: entry (i, j) is the expected error in the position of residue j, in ångströms, when the prediction is superimposed on the true structure at residue i. Low PAE within a block of residues means that block is internally rigid and well-predicted; high PAE between two blocks means their relative placement is uncertain even if each block individually is confident.

Secondary structure (3-state, P-SEA). Three-state secondary structure (P-SEA) collapses the eight DSSP classes into helix (a), strand (b), and coil (c). P-SEA assigns these from Cα geometry alone — distances and angles — without requiring backbone oxygens, so it works on any Cα trace.

Solvent-accessible surface area. Solvent-accessible surface area (SASA) is the area in Å² traced out by the centre of a 1.4 Å probe sphere (a water molecule) rolled over the protein's van der Waals surface (Shrake–Rupley / Lee–Richards construction). Buried residues have near-zero SASA; fully exposed residues can exceed 200 Å². The total SASA scales roughly with the number of surface residues.

Foldseek 3Di. The Foldseek 3Di string encodes local tertiary geometry as a 20-letter alphabet — one character per residue — derived from the relative positions of nearby Cα atoms. Unlike the amino-acid sequence, 3Di is a direct function of the 3D structure, so two proteins with the same fold have similar 3Di strings even at low sequence identity.

B-factor. For experimental (PDB) structures, the B-factor (temperature factor) quantifies the positional spread of each atom in the crystal — a combination of thermal vibration and static disorder — in units of Å². High B-factors mark flexible loops or poorly resolved regions; low B-factors mark the rigid, well-ordered core.

mmCIF coordinates. The mmCIF block holds the 3D Cartesian coordinates of each backbone atom (N, Cα, C, O) in ångströms. mmCIF is the PDB's canonical archive format — a tagged-loop text representation of the atomic model.

InterPro / GO / CATH / organism. Functional annotations link the protein to curated databases. InterPro entries identify conserved domains and families by matching the sequence against member-database signatures (Pfam, PROSITE, CDD, …). Gene Ontology (GO) terms describe molecular function, biological process, and cellular component in a controlled vocabulary. CATH places the structure in a hierarchical fold classification (Class/Architecture/Topology/Homologous-superfamily). The organism is the source species.

Rendered structure images. Structure images are PyMOL renders from six orthogonal camera directions. Cartoon representation draws helices as coils and strands as arrows; sticks shows the backbone as bonds; surface shows the solvent-excluded envelope. Rainbow coloring maps sequence position to hue (blue→red, N→C); chain coloring assigns a distinct color per polypeptide.

Sequence. This is the polypeptide sequence — one letter per residue, N-terminus first. Length ranges from a few dozen residues for small domains to over a thousand for large multi-domain proteins.

Secondary structure (8-state, DSSP). The SS8 string is DSSP's per-residue secondary-structure call. α-helix (H) means an i→i+4 H-bond ladder; β-strand (E) means the residue participates in a β-sheet; 3₁₀ (G) and π (I) are tighter and wider helices; T/S are turns/bends; '-' is loop.

Nearest PDB structures. Structural nearest neighbors (via Foldseek easy-search vs the PDB). Reported per hit: target PDB id, E-value, and alignment TM-score. A TM-score above ~0.5 is the conventional threshold for 'same fold'.